Protein AF-A0A382IF88-F1 (afdb_monomer)

Nearest PDB structures (foldseek):
  8tji-assembly1_B  TM=7.387E-01  e=3.722E-14  uncultured bacterium
  4iv8-assembly1_B  TM=7.985E-01  e=1.221E-04  Plasmodium knowlesi strain H
  8dur-assembly2_B  TM=6.481E-01  e=4.908E-04  Naegleria fowleri
  6cu3-assembly3_C  TM=6.583E-01  e=7.364E-04  Naegleria fowleri
  8hd2-assembly1_A  TM=4.349E-01  e=6.838E-05  Candidatus Brocadia fulgida

InterPro domains:
  IPR001077 O-methyltransferase, C-terminal domain [PF00891] (117-208)
  IPR012967 Caffeic acid 3-O-methyltransferase-like, dimerisation domain [PF08100] (4-50)
  IPR029063 S-adenosyl-L-methionine-dependent methyltransferase superfamily [G3DSA:3.40.50.150] (80-282)
  IPR029063 S-adenosyl-L-methionine-dependent methyltransferase superfamily [SSF53335] (124-274)
  IPR036388 Winged helix-like DNA-binding domain superfamily [G3DSA:1.10.10.10] (1-54)
  IPR036390 Winged helix DNA-binding domain superfamily [SSF46785] (2-49)

Structure (mmCIF, N/CA/C/O backbone):
data_AF-A0A382IF88-F1
#
_entry.id   AF-A0A382IF88-F1
#
loop_
_atom_site.group_PDB
_atom_site.id
_atom_site.type_symbol
_atom_site.label_atom_id
_atom_site.label_alt_id
_atom_site.label_comp_id
_atom_site.label_asym_id
_atom_site.label_entity_id
_atom_site.label_seq_id
_atom_site.pdbx_PDB_ins_code
_atom_site.Cartn_x
_atom_site.Cartn_y
_atom_site.Cartn_z
_atom_site.occupancy
_atom_site.B_iso_or_equiv
_atom_site.auth_seq_id
_atom_site.auth_comp_id
_atom_site.auth_asym_id
_atom_site.auth_atom_id
_atom_site.pdbx_PDB_model_num
ATOM 1 N N . MET A 1 1 ? 14.123 -3.470 -14.111 1.00 77.38 1 MET A N 1
ATOM 2 C CA . MET A 1 1 ? 14.360 -2.168 -13.450 1.00 77.38 1 MET A CA 1
ATOM 3 C C . MET A 1 1 ? 14.867 -1.122 -14.430 1.00 77.38 1 MET A C 1
ATOM 5 O O . MET A 1 1 ? 14.083 -0.266 -14.797 1.00 77.38 1 MET A O 1
ATOM 9 N N . ALA A 1 2 ? 16.098 -1.237 -14.943 1.00 86.38 2 ALA A N 1
ATOM 10 C CA . ALA A 1 2 ? 16.639 -0.264 -15.901 1.00 86.38 2 ALA A CA 1
ATOM 11 C C . ALA A 1 2 ? 15.733 -0.035 -17.130 1.00 86.38 2 ALA A C 1
ATOM 13 O O . ALA A 1 2 ? 15.533 1.100 -17.528 1.00 86.38 2 ALA A O 1
ATOM 14 N N . GLY A 1 3 ? 15.112 -1.089 -17.679 1.00 88.00 3 GLY A N 1
ATOM 15 C CA . GLY A 1 3 ? 14.150 -0.941 -18.783 1.00 88.00 3 GLY A CA 1
ATOM 16 C C . GLY A 1 3 ? 12.875 -0.155 -18.433 1.00 88.00 3 GLY A C 1
ATOM 17 O O . GLY A 1 3 ? 12.323 0.491 -19.309 1.00 88.00 3 GLY A O 1
ATOM 18 N N . LEU A 1 4 ? 12.432 -0.171 -17.168 1.00 84.00 4 LEU A N 1
ATOM 19 C CA . LEU A 1 4 ? 11.307 0.651 -16.697 1.00 84.00 4 LEU A CA 1
ATOM 20 C C . LEU A 1 4 ? 11.744 2.109 -16.517 1.00 84.00 4 LEU A C 1
ATOM 22 O O . LEU A 1 4 ? 11.081 3.005 -17.004 1.00 84.00 4 LEU A O 1
ATOM 26 N N . GLN A 1 5 ? 12.888 2.338 -15.866 1.00 82.19 5 GLN A N 1
ATOM 27 C CA . GLN A 1 5 ? 13.408 3.686 -15.582 1.00 82.19 5 GLN A CA 1
ATOM 28 C C . GLN A 1 5 ? 13.799 4.471 -16.838 1.00 82.19 5 GLN A C 1
ATOM 30 O O . GLN A 1 5 ? 13.840 5.694 -16.813 1.00 82.19 5 GLN A O 1
ATOM 35 N N . LEU A 1 6 ? 14.147 3.758 -17.909 1.00 89.31 6 LEU A N 1
ATOM 36 C CA . LEU A 1 6 ? 14.471 4.331 -19.211 1.00 89.31 6 LEU A CA 1
ATOM 37 C C . LEU A 1 6 ? 13.266 4.325 -20.165 1.00 89.31 6 LEU A C 1
ATOM 39 O O . LEU A 1 6 ? 13.459 4.563 -21.349 1.00 89.31 6 LEU A O 1
ATOM 43 N N . ASP A 1 7 ? 12.063 3.974 -19.696 1.00 88.62 7 ASP A N 1
ATOM 44 C CA . ASP A 1 7 ? 10.838 3.899 -20.508 1.00 88.62 7 ASP A CA 1
ATOM 45 C C . ASP A 1 7 ? 10.954 3.026 -21.777 1.00 88.62 7 ASP A C 1
ATOM 47 O O . ASP A 1 7 ? 10.247 3.218 -22.769 1.00 88.62 7 ASP A O 1
ATOM 51 N N . VAL A 1 8 ? 11.813 1.998 -21.744 1.00 92.62 8 VAL A N 1
ATOM 52 C CA . VAL A 1 8 ? 12.058 1.095 -22.884 1.00 92.62 8 VAL A CA 1
ATOM 53 C C . VAL A 1 8 ? 10.770 0.384 -23.298 1.00 92.62 8 VAL A C 1
ATOM 55 O O . VAL A 1 8 ? 10.437 0.342 -24.479 1.00 92.62 8 VAL A O 1
ATOM 58 N N . PHE A 1 9 ? 10.019 -0.152 -22.332 1.00 91.44 9 PHE A N 1
ATOM 59 C CA . PHE A 1 9 ? 8.782 -0.890 -22.606 1.00 91.44 9 PHE A CA 1
ATOM 60 C C . PHE A 1 9 ? 7.650 0.019 -23.095 1.00 91.44 9 PHE A C 1
ATOM 62 O O . PHE A 1 9 ? 6.863 -0.401 -23.938 1.00 91.44 9 PHE A O 1
ATOM 69 N N . ALA A 1 10 ? 7.589 1.259 -22.601 1.00 87.31 10 ALA A N 1
ATOM 70 C CA . ALA A 1 10 ? 6.605 2.248 -23.035 1.00 87.31 10 ALA A CA 1
ATOM 71 C C . ALA A 1 10 ? 6.874 2.743 -24.461 1.00 87.31 10 ALA A C 1
ATOM 73 O O . ALA A 1 10 ? 5.954 3.019 -25.221 1.00 87.31 10 ALA A O 1
ATOM 74 N N . HIS A 1 11 ? 8.140 2.834 -24.868 1.00 92.69 11 HIS A N 1
ATOM 75 C CA . HIS A 1 11 ? 8.456 3.120 -26.263 1.00 92.69 11 HIS A CA 1
ATOM 76 C C . HIS A 1 11 ? 8.123 1.935 -27.175 1.00 92.69 11 HIS A C 1
ATOM 78 O O . HIS A 1 11 ? 7.452 2.113 -28.193 1.00 92.69 11 HIS A O 1
ATOM 84 N N . LEU A 1 12 ? 8.553 0.729 -26.793 1.00 92.50 12 LEU A N 1
ATOM 85 C CA . LEU A 1 12 ? 8.374 -0.479 -27.604 1.00 92.50 12 LEU A CA 1
ATOM 86 C C . LEU A 1 12 ? 6.919 -0.967 -27.682 1.00 92.50 12 LEU A C 1
ATOM 88 O O . LEU A 1 12 ? 6.580 -1.680 -28.621 1.00 92.50 12 LEU A O 1
ATOM 92 N N . SER A 1 13 ? 6.051 -0.565 -26.748 1.00 87.56 13 SER A N 1
ATOM 93 C CA . SER A 1 13 ? 4.605 -0.816 -26.829 1.00 87.56 13 SER A CA 1
ATOM 94 C C . SER A 1 13 ? 3.925 -0.034 -27.951 1.00 87.56 13 SER A C 1
ATOM 96 O O . SER A 1 13 ? 2.921 -0.488 -28.495 1.00 87.56 13 SER A O 1
ATOM 98 N N . ARG A 1 14 ? 4.465 1.137 -28.303 1.00 88.69 14 ARG A N 1
ATOM 99 C CA . ARG A 1 14 ? 3.926 1.998 -29.362 1.00 88.69 14 ARG A CA 1
ATOM 100 C C . ARG A 1 14 ? 4.466 1.615 -30.729 1.00 88.69 14 ARG A C 1
ATOM 102 O O . ARG A 1 14 ? 3.730 1.665 -31.712 1.00 88.69 14 ARG A O 1
ATOM 109 N N . ARG A 1 15 ? 5.755 1.273 -30.803 1.00 90.12 15 ARG A N 1
ATOM 110 C CA . ARG A 1 15 ? 6.392 0.832 -32.044 1.00 90.12 15 ARG A CA 1
ATOM 111 C C . ARG A 1 15 ? 7.597 -0.073 -31.779 1.00 90.12 15 ARG A C 1
ATOM 113 O O . ARG A 1 15 ? 8.407 0.255 -30.911 1.00 90.12 15 ARG A O 1
ATOM 120 N N . PRO A 1 16 ? 7.802 -1.125 -32.586 1.00 92.00 16 PRO A N 1
ATOM 121 C CA . PRO A 1 16 ? 9.092 -1.797 -32.662 1.00 92.00 16 PRO A CA 1
ATOM 122 C C . PRO A 1 16 ? 10.200 -0.806 -33.033 1.00 92.00 16 PRO A C 1
ATOM 124 O O . PRO A 1 16 ? 9.948 0.216 -33.682 1.00 92.00 16 PRO A O 1
ATOM 127 N N . SER A 1 17 ? 11.426 -1.045 -32.578 1.00 93.25 17 SER A N 1
ATOM 128 C CA . SER A 1 17 ? 12.553 -0.143 -32.856 1.00 93.25 17 SER A CA 1
ATOM 129 C C . SER A 1 17 ? 13.873 -0.894 -32.888 1.00 93.25 17 SER A C 1
ATOM 131 O O . SER A 1 17 ? 14.068 -1.866 -32.151 1.00 93.25 17 SER A O 1
ATOM 133 N N . THR A 1 18 ? 14.806 -0.411 -33.704 1.00 93.94 18 THR A N 1
ATOM 134 C CA . THR A 1 18 ? 16.209 -0.831 -33.606 1.00 93.94 18 THR A CA 1
ATOM 135 C C . THR A 1 18 ? 16.854 -0.207 -32.368 1.00 93.94 18 THR A C 1
ATOM 137 O O . THR A 1 18 ? 16.332 0.743 -31.771 1.00 93.94 18 THR A O 1
ATOM 140 N N . ALA A 1 19 ? 18.010 -0.730 -31.952 1.00 92.12 19 ALA A N 1
ATOM 141 C CA . ALA A 1 19 ? 18.720 -0.180 -30.799 1.00 92.12 19 ALA A CA 1
ATOM 142 C C . ALA A 1 19 ? 19.130 1.289 -31.007 1.00 92.12 19 ALA A C 1
ATOM 144 O O . ALA A 1 19 ? 19.071 2.066 -30.056 1.00 92.12 19 ALA A O 1
ATOM 145 N N . SER A 1 20 ? 19.495 1.669 -32.236 1.00 93.12 20 SER A N 1
ATOM 146 C CA . SER A 1 2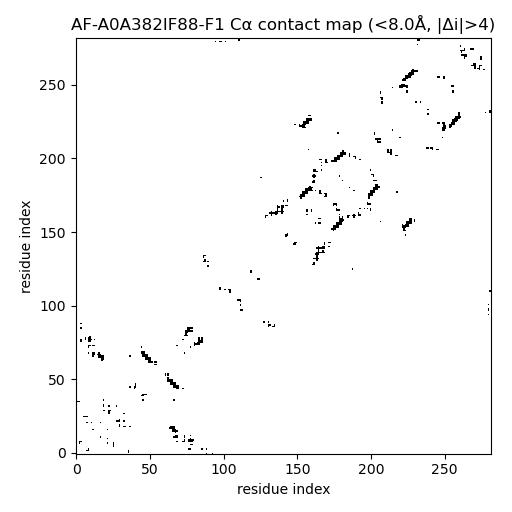0 ? 19.888 3.041 -32.571 1.00 93.12 20 SER A CA 1
ATOM 147 C C . SER A 1 20 ? 18.696 3.998 -32.514 1.00 93.12 20 SER A C 1
ATOM 149 O O . SER A 1 20 ? 18.756 5.034 -31.850 1.00 93.12 20 SER A O 1
ATOM 151 N N . GLU A 1 21 ? 17.560 3.611 -33.104 1.00 94.19 21 GLU A N 1
ATOM 152 C CA . GLU A 1 21 ? 16.328 4.403 -33.045 1.00 94.19 21 GLU A CA 1
ATOM 153 C C . GLU A 1 21 ? 15.833 4.611 -31.613 1.00 94.19 21 GLU A C 1
ATOM 155 O O . GLU A 1 21 ? 15.405 5.709 -31.249 1.00 94.19 21 GLU A O 1
ATOM 160 N N . LEU A 1 22 ? 15.879 3.553 -30.801 1.00 94.69 22 LEU A N 1
ATOM 161 C CA . LEU A 1 22 ? 15.457 3.614 -29.410 1.00 94.69 22 LEU A CA 1
ATOM 162 C C . LEU A 1 22 ? 16.430 4.460 -28.576 1.00 94.69 22 LEU A C 1
ATOM 164 O O . LEU A 1 22 ? 15.992 5.271 -27.766 1.00 94.69 22 LEU A O 1
ATOM 168 N N . ALA A 1 23 ? 17.741 4.330 -28.795 1.00 95.25 23 ALA A N 1
ATOM 169 C CA . ALA A 1 23 ? 18.744 5.141 -28.107 1.00 95.25 23 ALA A CA 1
ATOM 170 C C . ALA A 1 23 ? 18.572 6.635 -28.399 1.00 95.25 23 ALA A C 1
ATOM 172 O O . ALA A 1 23 ? 18.608 7.449 -27.476 1.00 95.25 23 ALA A O 1
ATOM 173 N N . ALA A 1 24 ? 18.325 6.978 -29.666 1.00 94.81 24 ALA A N 1
ATOM 174 C CA . ALA A 1 24 ? 18.051 8.344 -30.089 1.00 94.81 24 ALA A CA 1
ATOM 175 C C . ALA A 1 24 ? 16.760 8.889 -29.460 1.00 94.81 24 ALA A C 1
ATOM 177 O O . ALA A 1 24 ? 16.754 10.014 -28.964 1.00 94.81 24 ALA A O 1
ATOM 178 N N . ALA A 1 25 ? 15.688 8.091 -29.432 1.00 93.50 25 ALA A N 1
ATOM 179 C CA . ALA A 1 25 ? 14.411 8.495 -28.843 1.00 93.50 25 ALA A CA 1
ATOM 180 C C . ALA A 1 25 ? 14.496 8.720 -27.324 1.00 93.50 25 ALA A C 1
ATOM 182 O O . ALA A 1 25 ? 13.880 9.648 -26.808 1.00 93.50 25 ALA A O 1
ATOM 183 N N . LEU A 1 26 ? 15.268 7.889 -26.619 1.00 93.12 26 LEU A N 1
ATOM 184 C CA . LEU A 1 26 ? 15.428 7.958 -25.164 1.00 93.12 26 LEU A CA 1
ATOM 185 C C . LEU A 1 26 ? 16.563 8.897 -24.717 1.00 93.12 26 LEU A C 1
ATOM 187 O O . LEU A 1 26 ? 16.710 9.152 -23.524 1.00 93.12 26 LEU A O 1
ATOM 191 N N . GLY A 1 27 ? 17.389 9.397 -25.643 1.00 94.44 27 GLY A N 1
ATOM 192 C CA . GLY A 1 27 ? 18.534 10.256 -25.326 1.00 94.44 27 GLY A CA 1
ATOM 193 C C . GLY A 1 27 ? 19.644 9.543 -24.542 1.00 94.44 27 GLY A C 1
ATOM 194 O O . GLY A 1 27 ? 20.267 10.146 -23.668 1.00 94.44 27 GLY A O 1
ATOM 195 N N . VAL A 1 28 ? 19.889 8.258 -24.824 1.00 95.19 28 VAL A N 1
ATOM 196 C CA . VAL A 1 28 ? 20.853 7.411 -24.093 1.00 95.19 28 VAL A CA 1
ATOM 197 C C . VAL A 1 28 ? 21.976 6.878 -24.988 1.00 95.19 28 VAL A C 1
ATOM 199 O O . VAL A 1 28 ? 21.895 6.902 -26.211 1.00 95.19 28 VAL A O 1
ATOM 202 N N . ASP A 1 29 ? 23.040 6.355 -24.372 1.00 96.44 29 ASP A N 1
ATOM 203 C CA . ASP A 1 29 ? 24.145 5.706 -25.090 1.00 96.44 29 ASP A CA 1
ATOM 204 C C . ASP A 1 29 ? 23.686 4.402 -25.768 1.00 96.44 29 ASP A C 1
ATOM 206 O O . ASP A 1 29 ? 23.305 3.438 -25.095 1.00 96.44 29 ASP A O 1
ATOM 210 N N . GLU A 1 30 ? 23.776 4.353 -27.100 1.00 93.50 30 GLU A N 1
ATOM 211 C CA . GLU A 1 30 ? 23.327 3.219 -27.920 1.00 93.50 30 GLU A CA 1
ATOM 212 C C . GLU A 1 30 ? 24.003 1.905 -27.529 1.00 93.50 30 GLU A C 1
ATOM 214 O O . GLU A 1 30 ? 23.352 0.863 -27.416 1.00 93.50 30 GLU A O 1
ATOM 219 N N . ARG A 1 31 ? 25.314 1.930 -27.271 1.00 93.00 31 ARG A N 1
ATOM 220 C CA . ARG A 1 31 ? 26.077 0.719 -26.953 1.00 93.00 31 ARG A CA 1
ATOM 221 C C . ARG A 1 31 ? 25.618 0.110 -25.629 1.00 93.00 31 ARG A C 1
ATOM 223 O O . ARG A 1 31 ? 25.467 -1.110 -25.532 1.00 93.00 31 ARG A O 1
ATOM 230 N N . ARG A 1 32 ? 25.413 0.934 -24.598 1.00 93.50 32 ARG A N 1
ATOM 231 C CA . ARG A 1 32 ? 24.898 0.501 -23.291 1.00 93.50 32 ARG A CA 1
ATOM 232 C C . ARG A 1 32 ? 23.445 0.058 -23.385 1.00 93.50 32 ARG A C 1
ATOM 234 O O . ARG A 1 32 ? 23.113 -0.987 -22.826 1.00 93.50 32 ARG A O 1
ATOM 241 N N . LEU A 1 33 ? 22.610 0.782 -24.129 1.00 94.44 33 LEU A N 1
ATOM 242 C CA . LEU A 1 33 ? 21.231 0.366 -24.363 1.00 94.44 33 LEU A CA 1
ATOM 243 C C . LEU A 1 33 ? 21.182 -0.995 -25.071 1.00 94.44 33 LEU A C 1
ATOM 245 O O . LEU A 1 33 ? 20.476 -1.890 -24.626 1.00 94.44 33 LEU A O 1
ATOM 249 N N . SER A 1 34 ? 22.020 -1.214 -26.082 1.00 92.56 34 SER A N 1
ATOM 250 C CA . SER A 1 34 ? 22.127 -2.495 -26.794 1.00 92.56 34 SER A CA 1
ATOM 251 C C . SER A 1 34 ? 22.529 -3.665 -25.887 1.00 92.56 34 SER A C 1
ATOM 253 O O . SER A 1 34 ? 22.154 -4.812 -26.129 1.00 92.56 34 SER A O 1
ATOM 255 N N . GLN A 1 35 ? 23.316 -3.423 -24.833 1.00 92.88 35 GLN A N 1
ATOM 256 C CA . GLN A 1 35 ? 23.616 -4.448 -23.823 1.00 92.88 35 GLN A CA 1
ATOM 257 C C . GLN A 1 35 ? 22.379 -4.783 -22.986 1.00 92.88 35 GLN A C 1
ATOM 259 O O . GLN A 1 35 ? 22.102 -5.960 -22.758 1.00 92.88 35 GLN A O 1
ATOM 264 N N . LEU A 1 36 ? 21.625 -3.761 -22.574 1.00 93.00 36 LEU A N 1
ATOM 265 C CA . LEU A 1 36 ? 20.379 -3.934 -21.836 1.00 93.00 36 LEU A CA 1
ATOM 266 C C . LEU A 1 36 ? 19.324 -4.667 -22.675 1.00 93.00 36 LEU A C 1
ATOM 268 O O . LEU A 1 36 ? 18.747 -5.631 -22.188 1.00 93.00 36 LEU A O 1
ATOM 272 N N . LEU A 1 37 ? 19.110 -4.270 -23.932 1.00 93.44 37 LEU A N 1
ATOM 273 C CA . LEU A 1 37 ? 18.125 -4.890 -24.826 1.00 93.44 37 LEU A CA 1
ATOM 274 C C . LEU A 1 37 ? 18.416 -6.375 -25.063 1.00 93.44 37 LEU A C 1
ATOM 276 O O . LEU A 1 37 ? 17.506 -7.199 -24.990 1.00 93.44 37 LEU A O 1
ATOM 280 N N . ARG A 1 38 ? 19.691 -6.745 -25.249 1.00 91.06 38 ARG A N 1
ATOM 281 C CA . ARG A 1 38 ? 20.098 -8.156 -25.337 1.00 91.06 38 ARG A CA 1
ATOM 282 C C . ARG A 1 38 ? 19.828 -8.922 -24.046 1.00 91.06 38 ARG A C 1
ATOM 284 O O . ARG A 1 38 ? 19.337 -10.042 -24.107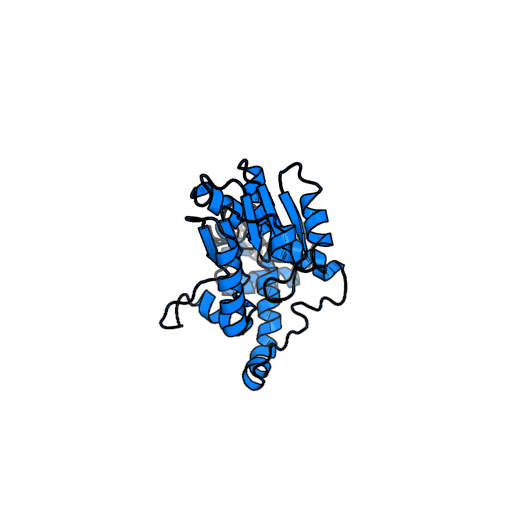 1.00 91.06 38 ARG A O 1
ATOM 291 N N . ALA A 1 39 ? 20.123 -8.328 -22.890 1.00 91.69 39 ALA A N 1
ATOM 292 C CA . ALA A 1 39 ? 19.845 -8.958 -21.602 1.00 91.69 39 ALA A CA 1
ATOM 293 C C . ALA A 1 39 ? 18.338 -9.148 -21.370 1.00 91.69 39 ALA A C 1
ATOM 295 O O . ALA A 1 39 ? 17.932 -10.215 -20.930 1.00 91.69 39 ALA A O 1
ATOM 296 N N . LEU A 1 40 ? 17.516 -8.145 -21.705 1.00 91.81 40 LEU A N 1
ATOM 297 C CA . LEU A 1 40 ? 16.054 -8.218 -21.624 1.00 91.81 40 LEU A CA 1
ATOM 298 C C . LEU A 1 40 ? 15.479 -9.271 -22.580 1.00 91.81 40 LEU A C 1
ATOM 300 O O . LEU A 1 40 ? 14.567 -9.998 -22.203 1.00 91.81 40 LEU A O 1
ATOM 304 N N . SER A 1 41 ? 16.046 -9.391 -23.781 1.00 91.12 41 SER A N 1
ATOM 305 C CA . SER A 1 41 ? 15.642 -10.424 -24.742 1.00 91.12 41 SER A CA 1
ATOM 306 C C . SER A 1 41 ? 16.011 -11.829 -24.259 1.00 91.12 41 SER A C 1
ATOM 308 O O . SER A 1 41 ? 15.245 -12.763 -24.436 1.00 91.12 41 SER A O 1
ATOM 310 N N . ALA A 1 42 ? 17.161 -11.986 -23.595 1.00 88.88 42 ALA A N 1
ATOM 311 C CA . ALA A 1 42 ? 17.608 -13.273 -23.058 1.00 88.88 42 ALA A CA 1
ATOM 312 C C . ALA A 1 42 ? 16.771 -13.788 -21.870 1.00 88.88 42 ALA A C 1
ATOM 314 O O . ALA A 1 42 ? 16.896 -14.956 -21.512 1.00 88.88 42 ALA A O 1
ATOM 315 N N . VAL A 1 43 ? 15.963 -12.927 -21.243 1.00 89.88 43 VAL A N 1
ATOM 316 C CA . VAL A 1 43 ? 15.008 -13.292 -20.179 1.00 89.88 43 VAL A CA 1
ATOM 317 C C . VAL A 1 43 ? 13.556 -13.221 -20.662 1.00 89.88 43 VAL A C 1
ATOM 319 O O . VAL A 1 43 ? 12.650 -13.057 -19.849 1.00 89.88 43 VAL A O 1
ATOM 322 N N . ASP A 1 44 ? 13.351 -13.290 -21.980 1.00 87.94 44 ASP A N 1
ATOM 323 C CA . ASP A 1 44 ? 12.046 -13.317 -22.651 1.00 87.94 44 ASP A CA 1
ATOM 324 C C . ASP A 1 44 ? 11.143 -12.102 -22.364 1.00 87.94 44 ASP A C 1
ATOM 326 O O . ASP A 1 44 ? 9.925 -12.162 -22.519 1.00 87.94 44 ASP A O 1
ATOM 330 N N . LEU A 1 45 ? 11.729 -10.961 -21.978 1.00 89.50 45 LEU A N 1
ATOM 331 C CA . LEU A 1 45 ? 10.990 -9.702 -21.830 1.00 89.50 45 LEU A CA 1
ATOM 332 C C . LEU A 1 45 ? 10.883 -8.922 -23.143 1.00 89.50 45 LEU A C 1
ATOM 334 O O . LEU A 1 45 ? 10.021 -8.057 -23.263 1.00 89.50 45 LEU A O 1
ATOM 338 N N . LEU A 1 46 ? 11.762 -9.191 -24.109 1.00 92.31 46 LEU A N 1
ATOM 339 C CA . LEU A 1 46 ? 11.730 -8.603 -25.447 1.00 92.31 46 LEU A CA 1
ATOM 340 C C . LEU A 1 46 ? 11.937 -9.695 -26.496 1.00 92.31 46 LEU A C 1
ATOM 342 O O . LEU A 1 46 ? 12.678 -10.650 -26.272 1.00 92.31 46 LEU A O 1
ATOM 346 N N . HIS A 1 47 ? 11.334 -9.517 -27.664 1.00 91.88 47 HIS A N 1
ATOM 347 C CA . HIS A 1 47 ? 11.554 -10.370 -28.827 1.00 91.88 47 HIS A CA 1
ATOM 348 C C . HIS A 1 47 ? 12.406 -9.641 -29.860 1.00 91.88 47 HIS A C 1
ATOM 350 O O . HIS A 1 47 ? 12.312 -8.422 -30.00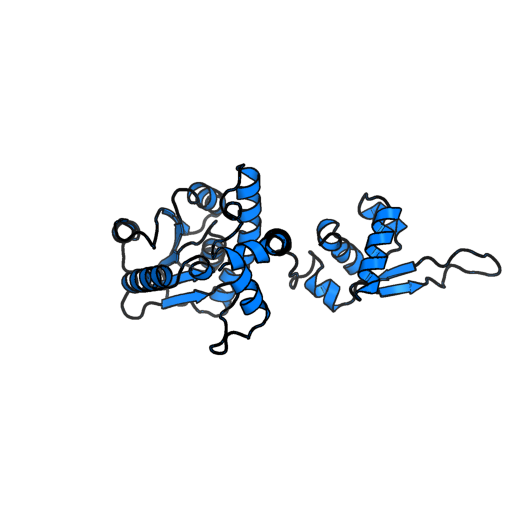5 1.00 91.88 47 HIS A O 1
ATOM 356 N N . ILE A 1 48 ? 13.228 -10.397 -30.586 1.00 90.19 48 ILE A N 1
ATOM 357 C CA . ILE A 1 48 ? 14.090 -9.876 -31.646 1.00 90.19 48 ILE A CA 1
ATOM 358 C C . ILE A 1 48 ? 13.592 -10.425 -32.978 1.00 90.19 48 ILE A C 1
ATOM 360 O O . ILE A 1 48 ? 13.512 -11.642 -33.144 1.00 90.19 48 ILE A O 1
ATOM 364 N N . SER A 1 49 ? 13.306 -9.543 -33.932 1.00 86.75 49 SER A N 1
ATOM 365 C CA . SER A 1 49 ? 13.194 -9.905 -35.345 1.00 86.75 49 SER A CA 1
ATOM 366 C C . SER A 1 49 ? 14.365 -9.311 -36.115 1.00 86.75 49 SER A C 1
ATOM 368 O O . SER A 1 49 ? 14.902 -8.266 -35.748 1.00 86.75 49 SER A O 1
ATOM 370 N N . LEU A 1 50 ? 14.769 -9.977 -37.188 1.00 79.88 50 LEU A N 1
ATOM 371 C CA . LEU A 1 50 ? 15.683 -9.390 -38.158 1.00 79.88 50 LEU A CA 1
ATOM 372 C C . LEU A 1 50 ? 14.833 -8.667 -39.196 1.00 79.88 50 LEU A C 1
ATOM 374 O O . LEU A 1 50 ? 13.867 -9.242 -39.693 1.00 79.88 50 LEU A O 1
ATOM 378 N N . ASP A 1 51 ? 15.156 -7.410 -39.479 1.00 65.25 51 ASP A N 1
ATOM 379 C CA . ASP A 1 51 ? 14.558 -6.729 -40.621 1.00 65.25 51 ASP A CA 1
ATOM 380 C C . ASP A 1 51 ? 15.175 -7.295 -41.911 1.00 65.25 51 ASP A C 1
ATOM 382 O O . ASP A 1 51 ? 16.364 -7.108 -42.186 1.00 65.25 51 ASP A O 1
ATOM 386 N N . GLU A 1 52 ? 14.382 -8.064 -42.660 1.00 55.81 52 GLU A N 1
ATOM 387 C CA . GLU A 1 52 ? 14.772 -8.624 -43.958 1.00 55.81 52 GLU A CA 1
ATOM 388 C C . GLU A 1 52 ? 14.502 -7.642 -45.118 1.00 55.81 52 GLU A C 1
ATOM 390 O O . GLU A 1 52 ? 15.058 -7.819 -46.204 1.00 55.81 52 GLU A O 1
ATOM 395 N N . GLU A 1 53 ? 13.701 -6.581 -44.920 1.00 52.66 53 GLU A N 1
ATOM 396 C CA . GLU A 1 53 ? 13.232 -5.710 -46.013 1.00 52.66 53 GLU A CA 1
ATOM 397 C C . GLU A 1 53 ? 14.304 -4.752 -46.560 1.00 52.66 53 GLU A C 1
ATOM 399 O O . GLU A 1 53 ? 14.134 -4.170 -47.634 1.00 52.66 53 GLU A O 1
ATOM 404 N N . THR A 1 54 ? 15.451 -4.609 -45.891 1.00 47.47 54 THR A N 1
ATOM 405 C CA . THR A 1 54 ? 16.528 -3.695 -46.314 1.00 47.47 54 THR A CA 1
ATOM 406 C C . THR A 1 54 ? 17.646 -4.332 -47.145 1.00 47.47 54 THR A C 1
ATOM 408 O O . THR A 1 54 ? 18.641 -3.658 -47.432 1.00 47.47 54 THR A O 1
ATOM 411 N N . ALA A 1 55 ? 17.492 -5.576 -47.612 1.00 47.53 55 ALA A N 1
ATOM 412 C CA . ALA A 1 55 ? 18.481 -6.232 -48.472 1.00 47.53 55 ALA A CA 1
ATOM 413 C C . ALA A 1 55 ? 17.997 -6.438 -49.927 1.00 47.53 55 ALA A C 1
ATOM 415 O O . ALA A 1 55 ? 17.723 -7.570 -50.334 1.00 47.53 55 ALA A O 1
ATOM 416 N N . PRO A 1 56 ? 17.952 -5.397 -50.784 1.00 40.84 56 PRO A N 1
ATOM 417 C CA . PRO A 1 56 ? 18.011 -5.628 -52.217 1.00 40.84 56 PRO A CA 1
ATOM 418 C C . PRO A 1 56 ? 19.446 -6.039 -52.570 1.00 40.84 56 PRO A C 1
ATOM 420 O O . PRO A 1 56 ? 20.383 -5.291 -52.306 1.00 40.84 56 PRO A O 1
ATOM 423 N N . GLY A 1 57 ? 19.590 -7.236 -53.142 1.00 51.22 57 GLY A N 1
ATOM 424 C CA . GLY A 1 57 ? 20.734 -7.707 -53.934 1.00 51.22 57 GLY A CA 1
ATOM 425 C C . GLY A 1 57 ? 22.141 -7.252 -53.512 1.00 51.22 57 GLY A C 1
ATOM 426 O O . GLY A 1 57 ? 22.555 -6.127 -53.771 1.00 51.22 57 GLY A O 1
ATOM 427 N N . ASP A 1 58 ? 22.934 -8.197 -53.005 1.00 47.31 58 ASP A N 1
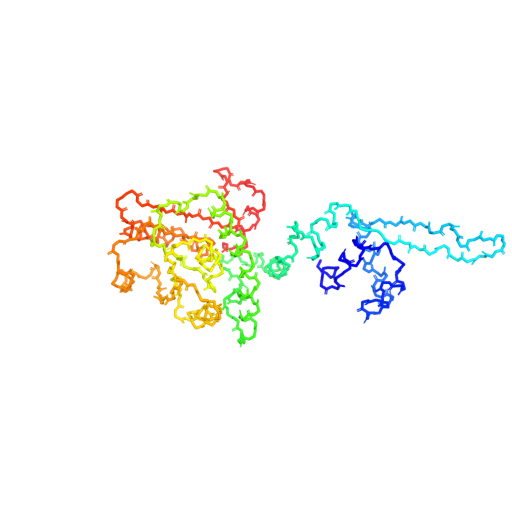ATOM 428 C CA . ASP A 1 58 ? 24.408 -8.155 -53.022 1.00 47.31 58 ASP A CA 1
ATOM 429 C C . ASP A 1 58 ? 25.134 -7.113 -52.150 1.00 47.31 58 ASP A C 1
ATOM 431 O O . ASP A 1 58 ? 26.344 -6.919 -52.284 1.00 47.31 58 ASP A O 1
ATOM 435 N N . SER A 1 59 ? 24.469 -6.511 -51.161 1.00 48.47 59 SER A N 1
ATOM 436 C CA . SER A 1 59 ? 25.166 -5.746 -50.120 1.00 48.47 59 SER A CA 1
ATOM 437 C C . SER A 1 59 ? 25.025 -6.404 -48.748 1.00 48.47 59 SER A C 1
ATOM 439 O O . SER A 1 59 ? 23.928 -6.621 -48.248 1.00 48.47 59 SER A O 1
ATOM 441 N N . HIS A 1 60 ? 26.168 -6.713 -48.125 1.00 45.38 60 HIS A N 1
ATOM 442 C CA . HIS A 1 60 ? 26.298 -7.150 -46.732 1.00 45.38 60 HIS A CA 1
ATOM 443 C C . HIS A 1 60 ? 25.930 -5.999 -45.770 1.00 45.38 60 HIS A C 1
ATOM 445 O O . HIS A 1 60 ? 26.750 -5.575 -44.953 1.00 45.38 60 HIS A O 1
ATOM 451 N N . ARG A 1 61 ? 24.728 -5.423 -45.880 1.00 48.88 61 ARG A N 1
ATOM 452 C CA . ARG A 1 61 ? 24.174 -4.621 -44.789 1.00 48.88 61 ARG A CA 1
ATOM 453 C C . ARG A 1 61 ? 23.756 -5.605 -43.708 1.00 48.88 61 ARG A C 1
ATOM 455 O O . ARG A 1 61 ? 22.995 -6.529 -43.970 1.00 48.88 61 ARG A O 1
ATOM 462 N N . ALA A 1 62 ? 24.333 -5.453 -42.521 1.00 54.12 62 ALA A N 1
ATOM 463 C CA . ALA A 1 62 ? 23.929 -6.228 -41.363 1.00 54.12 62 ALA A CA 1
ATOM 464 C C . ALA A 1 62 ? 22.424 -6.016 -41.157 1.00 54.12 62 ALA A C 1
ATOM 466 O O . ALA A 1 62 ? 22.008 -4.874 -40.976 1.00 54.12 62 ALA A O 1
ATOM 467 N N . CYS A 1 63 ? 21.624 -7.085 -41.226 1.00 59.38 63 CYS A N 1
ATOM 468 C CA . CYS A 1 63 ? 20.225 -7.028 -40.816 1.00 59.38 63 CYS A CA 1
ATOM 469 C C . CYS A 1 63 ? 20.186 -6.456 -39.399 1.00 59.38 63 CYS A C 1
ATOM 471 O O . CYS A 1 63 ? 20.808 -7.016 -38.486 1.00 59.38 63 CYS A O 1
ATOM 473 N N . GLU A 1 64 ? 19.523 -5.318 -39.220 1.00 73.25 64 GLU A N 1
ATOM 474 C CA . GLU A 1 64 ? 19.420 -4.724 -37.897 1.00 73.25 64 GLU A CA 1
ATOM 475 C C . GLU A 1 64 ? 18.387 -5.497 -37.079 1.00 73.25 64 GLU A C 1
ATOM 477 O O . GLU A 1 64 ? 17.303 -5.852 -37.546 1.00 73.25 64 GLU A O 1
ATOM 482 N N . ALA A 1 65 ? 18.760 -5.795 -35.836 1.00 85.06 65 ALA A N 1
ATOM 483 C CA . ALA A 1 65 ? 17.858 -6.393 -34.872 1.00 85.06 65 ALA A CA 1
ATOM 484 C C . ALA A 1 65 ? 16.788 -5.366 -34.479 1.00 85.06 65 ALA A C 1
ATOM 486 O O . ALA A 1 65 ? 17.102 -4.324 -33.893 1.00 85.06 65 ALA A O 1
ATOM 487 N N . VAL A 1 66 ? 15.532 -5.689 -34.769 1.00 91.25 66 VAL A N 1
ATOM 488 C CA . VAL A 1 66 ? 14.358 -4.931 -34.342 1.00 91.25 66 VAL A CA 1
ATOM 489 C C . VAL A 1 66 ? 13.810 -5.577 -33.077 1.00 91.25 66 VAL A C 1
ATOM 491 O O . VAL A 1 66 ? 13.548 -6.781 -33.041 1.00 91.25 66 VAL A O 1
ATOM 494 N N . TYR A 1 67 ? 13.654 -4.776 -32.027 1.00 92.75 67 TYR A N 1
ATOM 495 C CA . TYR A 1 67 ? 13.149 -5.232 -30.737 1.00 92.75 67 TYR A CA 1
ATOM 496 C C . TYR A 1 67 ? 11.651 -4.967 -30.616 1.00 92.75 67 TYR A C 1
ATOM 498 O O . TYR A 1 67 ? 11.162 -3.904 -31.004 1.00 92.75 67 TYR A O 1
ATOM 506 N N . HIS A 1 68 ? 10.946 -5.921 -30.012 1.00 92.88 68 HIS A N 1
ATOM 507 C CA . HIS A 1 68 ? 9.507 -5.884 -29.757 1.00 92.88 68 HIS A CA 1
ATOM 508 C C . HIS A 1 68 ? 9.238 -6.194 -28.287 1.00 92.88 68 HIS A C 1
ATOM 510 O O . HIS A 1 68 ? 9.870 -7.085 -27.719 1.00 92.88 68 HIS A O 1
ATOM 516 N N . ALA A 1 69 ? 8.277 -5.505 -27.678 1.00 89.12 69 ALA A N 1
ATOM 517 C CA . ALA A 1 69 ? 7.695 -5.942 -26.413 1.00 89.12 69 ALA A CA 1
ATOM 518 C C . ALA A 1 69 ? 6.485 -6.842 -26.712 1.00 89.12 69 ALA A C 1
ATOM 520 O O . ALA A 1 69 ? 5.650 -6.496 -27.546 1.00 89.12 69 ALA A O 1
ATOM 521 N N . GLY A 1 70 ? 6.404 -8.008 -26.067 1.00 84.25 70 GLY A N 1
ATOM 522 C CA . GLY A 1 70 ? 5.230 -8.879 -26.177 1.00 84.25 70 GLY A CA 1
ATOM 523 C C . GLY A 1 70 ? 3.995 -8.253 -25.520 1.00 84.25 70 GLY A C 1
ATOM 524 O O . GLY A 1 70 ? 4.125 -7.410 -24.636 1.00 84.25 70 GLY A O 1
ATOM 525 N N . GLU A 1 71 ? 2.795 -8.695 -25.906 1.00 85.12 71 GLU A N 1
ATOM 526 C CA . GLU A 1 71 ? 1.520 -8.120 -25.439 1.00 85.12 71 GLU A CA 1
ATOM 527 C C . GLU A 1 71 ? 1.407 -8.073 -23.906 1.00 85.12 71 GLU A C 1
ATOM 529 O O . GLU A 1 71 ? 1.018 -7.053 -23.339 1.00 85.12 71 GLU A O 1
ATOM 534 N N . GLU A 1 72 ? 1.808 -9.143 -23.215 1.00 84.31 72 GLU A N 1
ATOM 535 C CA . GLU A 1 72 ? 1.771 -9.207 -21.750 1.00 84.31 72 GLU A CA 1
ATOM 536 C C . GLU A 1 72 ? 2.801 -8.270 -21.096 1.00 84.31 72 GLU A C 1
ATOM 538 O O . GLU A 1 72 ? 2.489 -7.582 -20.122 1.00 84.31 72 GLU A O 1
ATOM 543 N N . VAL A 1 73 ? 4.002 -8.164 -21.672 1.00 85.00 73 VAL A N 1
ATOM 544 C CA . VAL A 1 73 ? 5.040 -7.225 -21.218 1.00 85.00 73 VAL A CA 1
ATOM 545 C C . VAL A 1 73 ? 4.576 -5.787 -21.416 1.00 85.00 73 VAL A C 1
ATOM 547 O O . VAL A 1 73 ? 4.719 -4.969 -20.514 1.00 85.00 73 VAL A O 1
ATOM 550 N N . THR A 1 74 ? 3.975 -5.474 -22.560 1.00 84.38 74 THR A N 1
ATOM 551 C CA . THR A 1 74 ? 3.369 -4.171 -22.823 1.00 84.38 74 THR A CA 1
ATOM 552 C C . THR A 1 74 ? 2.244 -3.877 -21.837 1.00 84.38 74 THR A C 1
ATOM 554 O O . THR A 1 74 ? 2.228 -2.805 -21.236 1.00 84.38 74 THR A O 1
ATOM 557 N N . ALA A 1 75 ? 1.338 -4.829 -21.607 1.00 82.88 75 ALA A N 1
ATOM 558 C CA . ALA A 1 75 ? 0.230 -4.648 -20.680 1.00 82.88 75 ALA A CA 1
ATOM 559 C C . ALA A 1 75 ? 0.716 -4.369 -19.248 1.00 82.88 75 ALA A C 1
ATOM 561 O O . ALA A 1 75 ? 0.117 -3.547 -18.560 1.00 82.88 75 ALA A O 1
ATOM 562 N N . LEU A 1 76 ? 1.793 -5.014 -18.798 1.00 80.81 76 LEU A N 1
ATOM 563 C CA . LEU A 1 76 ? 2.250 -4.930 -17.409 1.00 80.81 76 LEU A CA 1
ATOM 564 C C . LEU A 1 76 ? 3.361 -3.894 -17.176 1.00 80.81 76 LEU A C 1
ATOM 566 O O . LEU A 1 76 ? 3.434 -3.317 -16.094 1.00 80.81 76 LEU A O 1
ATOM 570 N N . LEU A 1 77 ? 4.235 -3.635 -18.149 1.00 83.75 77 LEU A N 1
ATOM 571 C CA . LEU A 1 77 ? 5.457 -2.833 -17.970 1.00 83.75 77 LEU A CA 1
ATOM 572 C C . LEU A 1 77 ? 5.486 -1.535 -18.792 1.00 83.75 77 LEU A C 1
ATOM 574 O O . LEU A 1 77 ? 6.432 -0.764 -18.648 1.00 83.75 77 LEU A O 1
ATOM 578 N N . SER A 1 78 ? 4.472 -1.259 -19.619 1.00 80.81 78 SER A N 1
ATOM 579 C CA . SER A 1 78 ? 4.309 0.046 -20.278 1.00 80.81 78 SER A CA 1
ATOM 580 C C . SER A 1 78 ? 3.593 1.022 -19.350 1.00 80.81 78 SER A C 1
ATOM 582 O O . SER A 1 78 ? 2.480 0.735 -18.919 1.00 80.81 78 SER A O 1
ATOM 584 N N . THR A 1 79 ? 4.175 2.196 -19.102 1.00 73.50 79 THR A N 1
ATOM 585 C CA . THR A 1 79 ? 3.547 3.279 -18.320 1.00 73.50 79 THR A CA 1
ATOM 586 C C . THR A 1 79 ? 2.231 3.771 -18.931 1.00 73.50 79 THR A C 1
ATOM 588 O O . THR A 1 79 ? 1.342 4.195 -18.201 1.00 73.50 79 THR A O 1
ATOM 591 N N . ASP A 1 80 ? 2.064 3.626 -20.249 1.00 73.44 80 ASP A N 1
ATOM 592 C CA . ASP A 1 80 ? 0.822 3.951 -20.967 1.00 73.44 80 ASP A CA 1
ATOM 593 C C . ASP A 1 80 ? -0.320 2.936 -20.735 1.00 73.44 80 ASP A C 1
ATOM 595 O O . ASP A 1 80 ? -1.449 3.153 -21.176 1.00 73.44 80 ASP A O 1
ATOM 599 N N . SER A 1 81 ? -0.047 1.794 -20.093 1.00 74.69 81 SER A N 1
ATOM 600 C CA . SER A 1 81 ? -1.040 0.739 -19.879 1.00 74.69 81 SER A CA 1
ATOM 601 C C . SER A 1 81 ? -1.838 0.958 -18.595 1.00 74.69 81 SER A C 1
ATOM 603 O O . SER A 1 81 ? -1.284 1.172 -17.520 1.00 74.69 81 SER A O 1
ATOM 605 N N . SER A 1 82 ? -3.154 0.749 -18.661 1.00 67.31 82 SER A N 1
ATOM 606 C CA . SER A 1 82 ? -4.024 0.694 -17.476 1.00 67.31 82 SER A CA 1
ATOM 607 C C . SER A 1 82 ? -3.754 -0.513 -16.565 1.00 67.31 82 SER A C 1
ATOM 609 O O . SER A 1 82 ? -4.246 -0.554 -15.440 1.00 67.31 82 SER A O 1
ATOM 611 N N . ARG A 1 83 ? -2.974 -1.495 -17.039 1.00 66.62 83 ARG A N 1
ATOM 612 C CA . ARG A 1 83 ? -2.524 -2.678 -16.285 1.00 66.62 83 ARG A CA 1
ATOM 613 C C . ARG A 1 83 ? -1.069 -2.565 -15.813 1.00 66.62 83 ARG A C 1
ATOM 615 O O . ARG A 1 83 ? -0.498 -3.564 -15.382 1.00 66.62 83 ARG A O 1
ATOM 622 N N . PHE A 1 84 ? -0.470 -1.377 -15.907 1.00 71.94 84 PHE A N 1
ATOM 623 C CA . PHE A 1 84 ? 0.916 -1.139 -15.523 1.00 71.94 84 PHE A CA 1
ATOM 624 C C . PHE A 1 84 ? 1.172 -1.479 -14.047 1.00 71.94 84 PHE A C 1
ATOM 626 O O . PHE A 1 84 ? 0.598 -0.867 -13.150 1.00 71.94 84 PHE A O 1
ATOM 633 N N . ILE A 1 85 ? 2.082 -2.422 -13.796 1.00 69.06 85 ILE A N 1
ATOM 634 C CA . ILE A 1 85 ? 2.524 -2.831 -12.451 1.00 69.06 85 ILE A CA 1
ATOM 635 C C . ILE A 1 85 ? 3.883 -2.225 -12.072 1.00 69.06 85 ILE A C 1
ATOM 637 O O . ILE A 1 85 ? 4.395 -2.454 -10.980 1.00 69.06 85 ILE A O 1
ATOM 641 N N . GLY A 1 86 ? 4.503 -1.451 -12.967 1.00 59.22 86 GLY A N 1
ATOM 642 C CA . GLY A 1 86 ? 5.812 -0.845 -12.722 1.00 59.22 86 GLY A CA 1
ATOM 643 C C . GLY A 1 86 ? 5.780 0.380 -11.803 1.00 59.22 86 GLY A C 1
ATOM 644 O O . GLY A 1 86 ? 6.842 0.931 -11.521 1.00 59.22 86 GLY A O 1
ATOM 645 N N . GLN A 1 87 ? 4.613 0.802 -11.299 1.00 59.53 87 GLN A N 1
ATOM 646 C CA . GLN A 1 87 ? 4.535 1.865 -10.286 1.00 59.53 87 GLN A CA 1
ATOM 647 C C . GLN A 1 87 ? 5.270 1.470 -8.990 1.00 59.53 87 GLN A C 1
ATOM 649 O O . GLN A 1 87 ? 5.872 2.322 -8.346 1.00 59.53 87 GLN A O 1
ATOM 654 N N . ASP A 1 88 ? 5.380 0.168 -8.706 1.00 61.53 88 ASP A N 1
ATOM 655 C CA . ASP A 1 88 ? 6.070 -0.377 -7.527 1.00 61.53 88 ASP A CA 1
ATOM 656 C C . ASP A 1 88 ? 7.586 -0.583 -7.722 1.00 61.53 88 ASP A C 1
ATOM 658 O O . ASP A 1 88 ? 8.255 -1.258 -6.931 1.00 61.53 88 ASP A O 1
ATOM 662 N N . HIS A 1 89 ? 8.181 -0.029 -8.782 1.00 63.59 89 HIS A N 1
ATOM 663 C CA . HIS A 1 89 ? 9.595 -0.248 -9.104 1.00 63.59 89 HIS A CA 1
ATOM 664 C C . HIS A 1 89 ? 10.548 0.204 -7.980 1.00 63.59 89 HIS A C 1
ATOM 666 O O . HIS A 1 89 ? 11.603 -0.402 -7.766 1.00 63.59 89 HIS A O 1
ATOM 672 N N . ALA A 1 90 ? 10.160 1.207 -7.200 1.00 59.69 90 ALA A N 1
ATOM 673 C CA . ALA A 1 90 ? 10.918 1.659 -6.045 1.00 59.69 90 ALA A CA 1
ATOM 674 C C . ALA A 1 90 ? 10.800 0.739 -4.826 1.00 59.69 90 ALA A C 1
ATOM 676 O O . ALA A 1 90 ? 11.795 0.502 -4.133 1.00 59.69 90 ALA A O 1
ATOM 677 N N . LEU A 1 91 ? 9.627 0.134 -4.613 1.00 63.38 91 LEU A N 1
ATOM 678 C CA . LEU A 1 91 ? 9.459 -0.936 -3.634 1.00 63.38 91 LEU A CA 1
ATOM 679 C C . LEU A 1 91 ? 10.340 -2.136 -4.013 1.00 63.38 91 LEU A C 1
ATOM 681 O O . LEU A 1 91 ? 11.064 -2.666 -3.170 1.00 63.38 91 LEU A O 1
ATOM 685 N N . ALA A 1 92 ? 10.392 -2.495 -5.299 1.00 67.25 92 ALA A N 1
ATOM 686 C CA . ALA A 1 92 ? 11.301 -3.525 -5.799 1.00 67.25 92 ALA A CA 1
ATOM 687 C C . ALA A 1 92 ? 12.785 -3.147 -5.615 1.00 67.25 92 ALA A C 1
ATOM 689 O O . ALA A 1 92 ? 13.583 -3.979 -5.177 1.00 67.25 92 ALA A O 1
ATOM 690 N N . HIS A 1 93 ? 13.177 -1.895 -5.877 1.00 66.69 93 HIS A N 1
ATOM 691 C CA . HIS A 1 93 ? 14.532 -1.404 -5.594 1.00 66.69 93 HIS A CA 1
ATOM 692 C C . HIS A 1 93 ? 14.880 -1.511 -4.101 1.00 66.69 93 HIS A C 1
ATOM 694 O O . HIS A 1 93 ? 15.977 -1.948 -3.733 1.00 66.69 93 HIS A O 1
ATOM 700 N N . ARG A 1 94 ? 13.924 -1.190 -3.227 1.00 64.81 94 ARG A N 1
ATOM 701 C CA . ARG A 1 94 ? 14.068 -1.326 -1.778 1.00 64.81 94 ARG A CA 1
ATOM 702 C C . ARG A 1 94 ? 14.250 -2.779 -1.365 1.00 64.81 94 ARG A C 1
ATOM 704 O O . ARG A 1 94 ? 15.178 -3.073 -0.613 1.00 64.81 94 ARG A O 1
ATOM 711 N N . PHE A 1 95 ? 13.417 -3.680 -1.879 1.00 71.31 95 PHE A N 1
ATOM 712 C CA . PHE A 1 95 ? 13.542 -5.108 -1.617 1.00 71.31 95 PHE A CA 1
ATOM 713 C C . PHE A 1 95 ? 14.890 -5.645 -2.081 1.00 71.31 95 PHE A C 1
ATOM 715 O O . PHE A 1 95 ? 15.533 -6.369 -1.324 1.00 71.31 95 PHE A O 1
ATOM 722 N N . MET A 1 96 ? 15.389 -5.224 -3.246 1.00 73.75 96 MET A N 1
ATOM 723 C CA . MET A 1 96 ? 16.738 -5.585 -3.690 1.00 73.75 96 MET A CA 1
ATOM 724 C C . MET A 1 96 ? 17.811 -5.103 -2.703 1.00 73.75 96 MET A C 1
ATOM 726 O O . MET A 1 96 ? 18.658 -5.896 -2.288 1.00 73.75 96 MET A O 1
ATOM 730 N N . ARG A 1 97 ? 17.763 -3.837 -2.261 1.00 71.44 97 ARG A N 1
ATOM 731 C CA . ARG A 1 97 ? 18.727 -3.292 -1.285 1.00 71.44 97 ARG A CA 1
ATOM 732 C C . ARG A 1 97 ? 18.640 -4.022 0.060 1.00 71.44 97 ARG A C 1
ATOM 734 O O . ARG A 1 97 ? 19.677 -4.404 0.604 1.00 71.44 97 ARG A O 1
ATOM 741 N N . ALA A 1 98 ? 17.434 -4.265 0.573 1.00 68.56 98 ALA A N 1
ATOM 742 C CA . ALA A 1 98 ? 17.197 -4.988 1.824 1.00 68.56 98 ALA A CA 1
ATOM 743 C C . ALA A 1 98 ? 17.690 -6.444 1.753 1.00 68.56 98 ALA A C 1
ATOM 745 O O . ALA A 1 98 ? 18.345 -6.920 2.682 1.00 68.56 98 ALA A O 1
ATOM 746 N N . SER A 1 99 ? 17.479 -7.114 0.615 1.00 74.50 99 SER A N 1
ATOM 747 C CA . SER A 1 99 ? 17.881 -8.510 0.393 1.00 74.50 99 SER A CA 1
ATOM 748 C C . SER A 1 99 ? 19.385 -8.727 0.578 1.00 74.50 99 SER A C 1
ATOM 750 O O . SER A 1 99 ? 19.800 -9.770 1.081 1.00 74.50 99 SER A O 1
ATOM 752 N N . THR A 1 100 ? 20.221 -7.725 0.276 1.00 80.06 100 THR A N 1
ATOM 753 C CA . THR A 1 100 ? 21.682 -7.818 0.484 1.00 80.06 100 THR A CA 1
ATOM 754 C C . THR A 1 100 ? 22.089 -7.979 1.954 1.00 80.06 100 THR A C 1
ATOM 756 O O . THR A 1 100 ? 23.182 -8.462 2.244 1.00 80.06 100 THR A O 1
ATOM 759 N N . ARG A 1 101 ? 21.217 -7.601 2.899 1.00 78.12 101 ARG A N 1
ATOM 760 C CA . ARG A 1 101 ? 21.467 -7.662 4.351 1.00 78.12 101 ARG A CA 1
ATOM 761 C C . ARG A 1 101 ? 20.648 -8.737 5.058 1.00 78.12 101 ARG A C 1
ATOM 763 O O . ARG A 1 101 ? 20.739 -8.863 6.281 1.00 78.12 101 ARG A O 1
ATOM 770 N N . LEU A 1 102 ? 19.887 -9.529 4.306 1.00 80.75 102 LEU A N 1
ATOM 771 C CA . LEU A 1 102 ? 18.925 -10.475 4.856 1.00 80.75 102 LEU A CA 1
ATOM 772 C C . LEU A 1 102 ? 19.580 -11.523 5.767 1.00 80.75 102 LEU A C 1
ATOM 774 O O . LEU A 1 102 ? 19.095 -11.784 6.863 1.00 80.75 102 LEU A O 1
ATOM 778 N N . ALA A 1 103 ? 20.738 -12.061 5.376 1.00 82.94 103 ALA A N 1
ATOM 779 C CA . ALA A 1 103 ? 21.468 -13.025 6.202 1.00 82.94 103 ALA A CA 1
ATOM 780 C C . ALA A 1 103 ? 21.839 -12.458 7.586 1.00 82.94 103 ALA A C 1
ATOM 782 O O . ALA A 1 103 ? 21.793 -13.170 8.588 1.00 82.94 103 ALA A O 1
ATOM 783 N N . THR A 1 104 ? 22.192 -11.174 7.662 1.00 82.31 104 THR A N 1
ATOM 784 C CA . THR A 1 104 ? 22.481 -10.502 8.934 1.00 82.31 104 THR A CA 1
ATOM 785 C C . THR A 1 104 ? 21.199 -10.246 9.726 1.00 82.31 104 THR A C 1
ATOM 787 O O . THR A 1 104 ? 21.201 -10.426 10.942 1.00 82.31 104 THR A O 1
ATOM 790 N N . ALA A 1 105 ? 20.098 -9.881 9.063 1.00 80.94 105 ALA A N 1
ATOM 791 C CA . ALA A 1 105 ? 18.803 -9.688 9.719 1.00 80.94 105 ALA A CA 1
ATOM 792 C C . ALA A 1 105 ? 18.328 -10.973 10.396 1.00 80.94 105 ALA A C 1
ATOM 794 O O . ALA A 1 105 ? 18.078 -10.974 11.598 1.00 80.94 105 ALA A O 1
ATOM 795 N N . ILE A 1 106 ? 18.381 -12.088 9.667 1.00 83.50 106 ILE A N 1
ATOM 796 C CA . ILE A 1 106 ? 18.041 -13.416 10.182 1.00 83.50 106 ILE A CA 1
ATOM 797 C C . ILE A 1 106 ? 18.928 -13.798 11.375 1.00 83.50 106 ILE A C 1
ATOM 799 O O . ILE A 1 106 ? 18.421 -14.240 12.401 1.00 83.50 106 ILE A O 1
ATOM 803 N N . ARG A 1 107 ? 20.253 -13.604 11.287 1.00 85.44 107 ARG A N 1
ATOM 804 C CA . ARG A 1 107 ? 21.173 -13.957 12.390 1.00 85.44 107 ARG A CA 1
ATOM 805 C C . ARG A 1 107 ? 20.930 -13.154 13.663 1.00 85.44 107 ARG A C 1
ATOM 807 O O . ARG A 1 107 ? 21.215 -13.641 14.751 1.00 85.44 107 ARG A O 1
ATOM 814 N N . THR A 1 108 ? 20.493 -11.908 13.523 1.00 82.69 108 THR A N 1
ATOM 815 C CA . THR A 1 108 ? 20.368 -10.968 14.643 1.00 82.69 108 THR A CA 1
ATOM 816 C C . THR A 1 108 ? 18.944 -10.857 15.176 1.00 82.69 108 THR A C 1
ATOM 818 O O . THR A 1 108 ? 18.767 -10.305 16.262 1.00 82.69 108 THR A O 1
ATOM 821 N N . GLY A 1 109 ? 17.945 -11.339 14.427 1.00 75.31 109 GLY A N 1
ATOM 822 C CA . GLY A 1 109 ? 16.528 -11.108 14.714 1.00 75.31 109 GLY A CA 1
ATOM 823 C C . GLY A 1 109 ? 16.153 -9.624 14.691 1.00 75.31 109 GLY A C 1
ATOM 824 O O . GLY A 1 109 ? 15.258 -9.204 15.418 1.00 75.31 109 GLY A O 1
ATOM 825 N N . LYS A 1 110 ? 16.905 -8.801 13.949 1.00 68.75 110 LYS A N 1
ATOM 826 C CA . LYS A 1 110 ? 16.701 -7.352 13.858 1.00 68.75 110 LYS A CA 1
ATOM 827 C C . LYS A 1 110 ? 16.728 -6.926 12.404 1.00 68.75 110 LYS A C 1
ATOM 829 O O . LYS A 1 110 ? 17.711 -7.208 11.714 1.00 68.75 110 LYS A O 1
ATOM 834 N N . ALA A 1 111 ? 15.732 -6.151 11.986 1.00 64.62 111 ALA A N 1
ATOM 835 C CA . ALA A 1 111 ? 15.733 -5.496 10.686 1.00 64.62 111 ALA A CA 1
ATOM 836 C C . ALA A 1 111 ? 17.056 -4.732 10.471 1.00 64.62 111 ALA A C 1
ATOM 838 O O . ALA A 1 111 ? 17.394 -3.803 11.206 1.00 64.62 111 ALA A O 1
ATOM 839 N N . GLN A 1 112 ? 17.826 -5.108 9.444 1.00 57.50 112 GLN A N 1
ATOM 840 C CA . GLN A 1 112 ? 19.143 -4.505 9.135 1.00 57.50 112 GLN A CA 1
ATOM 841 C C . GLN A 1 112 ? 19.036 -3.240 8.270 1.00 57.50 112 GLN A C 1
ATOM 843 O O . GLN A 1 112 ? 19.960 -2.838 7.551 1.00 57.50 112 GLN A O 1
ATOM 848 N N . GLY A 1 113 ? 17.874 -2.606 8.364 1.00 51.03 113 GLY A N 1
ATOM 849 C CA . GLY A 1 113 ? 17.477 -1.410 7.657 1.00 51.03 113 GLY A CA 1
ATOM 850 C C . GLY A 1 113 ? 16.731 -0.485 8.604 1.00 51.03 113 GLY A C 1
ATOM 851 O O . GLY A 1 113 ? 15.576 -0.164 8.359 1.00 51.03 113 GLY A O 1
ATOM 852 N N . ALA A 1 114 ? 17.414 0.024 9.635 1.00 38.59 114 ALA A N 1
ATOM 853 C CA . ALA A 1 114 ? 16.987 1.262 10.306 1.00 38.59 114 ALA A CA 1
ATOM 854 C C . ALA A 1 114 ? 16.771 2.424 9.298 1.00 38.59 114 ALA A C 1
ATOM 856 O O . ALA A 1 114 ? 16.117 3.413 9.597 1.00 38.59 114 ALA A O 1
ATOM 857 N N . ASP A 1 115 ? 17.250 2.248 8.067 1.00 45.28 115 ASP A N 1
ATOM 858 C CA . ASP A 1 115 ? 17.114 3.116 6.903 1.00 45.28 115 ASP A CA 1
ATOM 859 C C . ASP A 1 115 ? 15.959 2.706 5.950 1.00 45.28 115 ASP A C 1
ATOM 861 O O . ASP A 1 115 ? 15.958 3.046 4.772 1.00 45.28 115 ASP A O 1
ATOM 865 N N . LEU A 1 116 ? 14.971 1.922 6.416 1.00 43.62 116 LEU A N 1
ATOM 866 C CA . LEU A 1 116 ? 13.656 1.843 5.750 1.00 43.62 116 LEU A CA 1
ATOM 867 C C . LEU A 1 116 ? 12.711 2.958 6.232 1.00 43.62 116 LEU A C 1
ATOM 869 O O . LEU A 1 116 ? 11.810 3.351 5.491 1.00 43.62 116 LEU A O 1
ATOM 873 N N . ALA A 1 117 ? 12.958 3.473 7.443 1.00 38.06 117 ALA A N 1
ATOM 874 C CA . ALA A 1 117 ? 12.280 4.616 8.058 1.00 38.06 117 ALA A CA 1
ATOM 875 C C . ALA A 1 117 ? 13.216 5.828 8.268 1.00 38.06 117 ALA A C 1
ATOM 877 O O . ALA A 1 117 ? 12.747 6.965 8.330 1.00 38.06 117 ALA A O 1
ATOM 878 N N . GLY A 1 118 ? 14.529 5.602 8.359 1.00 40.22 118 GLY A N 1
ATOM 879 C CA . GLY A 1 118 ? 15.545 6.615 8.642 1.00 40.22 118 GLY A CA 1
ATOM 880 C C . GLY A 1 118 ? 16.051 7.371 7.422 1.00 40.22 118 GLY A C 1
ATOM 881 O O . GLY A 1 118 ? 17.255 7.472 7.254 1.00 40.22 118 GLY A O 1
ATOM 882 N N . HIS A 1 119 ? 15.166 7.922 6.594 1.00 45.62 119 HIS A N 1
ATOM 883 C CA . HIS A 1 119 ? 15.598 8.802 5.511 1.00 45.62 119 HIS A CA 1
ATOM 884 C C . HIS A 1 119 ? 16.465 9.930 6.080 1.00 45.62 119 HIS A C 1
ATOM 886 O O . HIS A 1 119 ? 16.033 10.678 6.964 1.00 45.62 119 HIS A O 1
ATOM 892 N N . THR A 1 120 ? 17.694 10.027 5.584 1.00 43.19 120 THR A N 1
ATOM 893 C CA . THR A 1 120 ? 18.662 11.029 6.042 1.00 43.19 120 THR A CA 1
ATOM 894 C C . THR A 1 120 ? 18.401 12.408 5.433 1.00 43.19 120 THR A C 1
ATOM 896 O O . THR A 1 120 ? 18.938 13.395 5.933 1.00 43.19 120 THR A O 1
ATOM 899 N N . ASN A 1 121 ? 17.528 12.509 4.417 1.00 49.66 121 ASN A N 1
ATOM 900 C CA . ASN A 1 121 ? 17.012 13.784 3.922 1.00 49.66 121 ASN A CA 1
ATOM 901 C C . ASN A 1 121 ? 15.508 13.741 3.565 1.00 49.66 121 ASN A C 1
ATOM 903 O O . ASN A 1 121 ? 14.907 12.684 3.375 1.00 49.66 121 ASN A O 1
ATOM 907 N N . GLU A 1 122 ? 14.910 14.928 3.481 1.00 52.53 122 GLU A N 1
ATOM 908 C CA . GLU A 1 122 ? 13.486 15.166 3.215 1.00 52.53 122 GLU A CA 1
ATOM 909 C C . GLU A 1 122 ? 13.035 14.766 1.796 1.00 52.53 122 GLU A C 1
A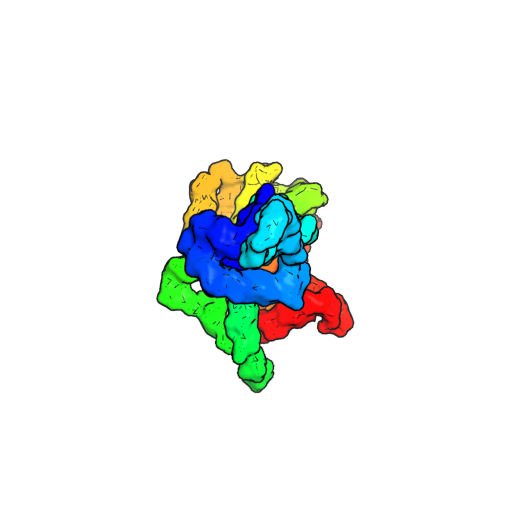TOM 911 O O . GLU A 1 122 ? 11.914 14.290 1.621 1.00 52.53 122 GLU A O 1
ATOM 916 N N . HIS A 1 123 ? 13.920 14.849 0.798 1.00 46.16 123 HIS A N 1
ATOM 917 C CA . HIS A 1 123 ? 13.631 14.443 -0.581 1.00 46.16 123 HIS A CA 1
ATOM 918 C C . HIS A 1 123 ? 13.421 12.935 -0.726 1.00 46.16 123 HIS A C 1
ATOM 920 O O . HIS A 1 123 ? 12.501 12.517 -1.424 1.00 46.16 123 HIS A O 1
ATOM 926 N N . GLU A 1 124 ? 14.227 12.107 -0.056 1.00 53.06 124 GLU A N 1
ATOM 927 C CA . GLU A 1 124 ? 14.053 10.651 -0.109 1.00 53.06 124 GLU A CA 1
ATOM 928 C C . GLU A 1 124 ? 12.738 10.230 0.577 1.00 53.06 124 GLU A C 1
ATOM 930 O O . GLU A 1 124 ? 12.071 9.311 0.101 1.00 53.06 124 GLU A O 1
ATOM 935 N N . ARG A 1 125 ? 12.321 10.934 1.648 1.00 60.19 125 ARG A N 1
ATOM 936 C CA . ARG A 1 125 ? 11.014 10.718 2.313 1.00 60.19 125 ARG A CA 1
ATOM 937 C C . ARG A 1 125 ? 9.862 11.051 1.382 1.00 60.19 125 ARG A C 1
ATOM 939 O O . ARG A 1 125 ? 8.941 10.250 1.251 1.00 60.19 125 ARG A O 1
ATOM 946 N N . ALA A 1 126 ? 9.922 12.228 0.763 1.00 57.72 126 ALA A N 1
ATOM 947 C CA . ALA A 1 126 ? 8.886 12.708 -0.139 1.00 57.72 126 ALA A CA 1
ATOM 948 C C . ALA A 1 126 ? 8.742 11.783 -1.355 1.00 57.72 126 ALA A C 1
ATOM 950 O O . ALA A 1 126 ? 7.627 11.410 -1.706 1.00 57.72 126 ALA A O 1
ATOM 951 N N . HIS A 1 127 ? 9.858 11.336 -1.943 1.00 58.59 127 HIS A N 1
ATOM 952 C CA . HIS A 1 127 ? 9.840 10.414 -3.079 1.00 58.59 127 HIS A CA 1
ATOM 953 C C . HIS A 1 127 ? 9.240 9.053 -2.699 1.00 58.59 127 HIS A C 1
ATOM 955 O O . HIS A 1 127 ? 8.333 8.576 -3.374 1.00 58.59 127 HIS A O 1
ATOM 961 N N . PHE A 1 128 ? 9.657 8.468 -1.569 1.00 61.28 128 PHE A N 1
ATOM 962 C CA . PHE A 1 128 ? 9.083 7.210 -1.077 1.00 61.28 128 PHE A CA 1
ATOM 963 C C . PHE A 1 128 ? 7.570 7.296 -0.865 1.00 61.28 128 PHE A C 1
ATOM 965 O O . PHE A 1 128 ? 6.814 6.373 -1.165 1.00 61.28 128 PHE A O 1
ATOM 972 N N . GLN A 1 129 ? 7.121 8.410 -0.311 1.00 63.56 129 GLN A N 1
ATOM 973 C CA . GLN A 1 129 ? 5.721 8.601 0.002 1.00 63.56 129 GLN A CA 1
ATOM 974 C C . GLN A 1 129 ? 4.858 8.895 -1.229 1.00 63.56 129 GLN A C 1
ATOM 976 O O . GLN A 1 129 ? 3.707 8.467 -1.255 1.00 63.56 129 GLN A O 1
ATOM 981 N N . GLN A 1 130 ? 5.405 9.566 -2.247 1.00 63.03 130 GLN A N 1
ATOM 982 C CA . GLN A 1 130 ? 4.774 9.712 -3.564 1.00 63.03 130 GLN A CA 1
ATOM 983 C C . GLN A 1 130 ? 4.615 8.351 -4.259 1.00 63.03 130 GLN A C 1
ATOM 985 O O . GLN A 1 130 ? 3.589 8.084 -4.876 1.00 63.03 130 GLN A O 1
ATOM 990 N N . GLU A 1 131 ? 5.586 7.450 -4.105 1.00 63.53 131 GLU A N 1
ATOM 991 C CA . GLU A 1 131 ? 5.530 6.106 -4.694 1.00 63.53 131 GLU A CA 1
ATOM 992 C C . GLU A 1 131 ? 4.468 5.217 -4.035 1.00 63.53 131 GLU A C 1
ATOM 994 O O . GLU A 1 131 ? 3.725 4.523 -4.725 1.00 63.53 131 GLU A O 1
ATOM 999 N N . LEU A 1 132 ? 4.338 5.268 -2.704 1.00 69.25 132 LEU A N 1
ATOM 1000 C CA . LEU A 1 132 ? 3.278 4.537 -1.995 1.00 69.25 132 LEU A CA 1
ATOM 1001 C C . LEU A 1 132 ? 1.878 5.117 -2.242 1.00 69.25 132 LEU A C 1
ATOM 1003 O O . LEU A 1 132 ? 0.880 4.407 -2.103 1.00 69.25 132 LEU A O 1
ATOM 1007 N N . PHE A 1 133 ? 1.796 6.395 -2.611 1.00 75.19 133 PHE A N 1
ATOM 1008 C CA . PHE A 1 133 ? 0.536 7.101 -2.815 1.00 75.19 133 PHE A CA 1
ATOM 1009 C C . PHE A 1 133 ? -0.296 6.498 -3.954 1.00 75.19 133 PHE A C 1
ATOM 1011 O O . PHE A 1 133 ? -1.495 6.286 -3.776 1.00 75.19 133 PHE A O 1
ATOM 1018 N N . GLY A 1 134 ? 0.330 6.153 -5.087 1.00 73.69 134 GLY A N 1
ATOM 1019 C CA . GLY A 1 134 ? -0.362 5.557 -6.239 1.00 73.69 134 GLY A CA 1
ATOM 1020 C C . GLY A 1 134 ? -0.976 4.188 -5.924 1.00 73.69 134 GLY A C 1
ATOM 1021 O O . GLY A 1 134 ? -2.155 3.951 -6.196 1.00 73.69 134 GLY A O 1
ATOM 1022 N N . GLY A 1 135 ? -0.217 3.309 -5.258 1.00 76.38 135 GLY A N 1
ATOM 1023 C CA . GLY A 1 135 ? -0.721 2.009 -4.800 1.00 76.38 135 GLY A CA 1
ATOM 1024 C C . GLY A 1 135 ? -1.865 2.143 -3.787 1.00 76.38 135 GLY A C 1
ATOM 1025 O O . GLY A 1 135 ? -2.879 1.446 -3.889 1.00 76.38 135 GLY A O 1
ATOM 1026 N N . ALA A 1 136 ? -1.753 3.093 -2.854 1.00 86.81 136 ALA A N 1
ATOM 1027 C CA . ALA A 1 136 ? -2.808 3.391 -1.888 1.00 86.81 136 ALA A CA 1
ATOM 1028 C C . ALA A 1 136 ? -4.092 3.908 -2.569 1.00 86.81 136 ALA A C 1
ATOM 1030 O O . ALA A 1 136 ? -5.189 3.463 -2.226 1.00 86.81 136 ALA A O 1
ATOM 1031 N N . GLN A 1 137 ? -3.971 4.778 -3.580 1.00 88.38 137 GLN A N 1
ATOM 1032 C CA . GLN A 1 137 ? -5.108 5.240 -4.383 1.00 88.38 137 GLN A CA 1
ATOM 1033 C C . GLN A 1 137 ? -5.773 4.097 -5.157 1.00 88.38 137 GLN A C 1
ATOM 1035 O O . GLN A 1 137 ? -7.001 3.998 -5.183 1.00 88.38 137 GLN A O 1
ATOM 1040 N N . ALA A 1 138 ? -4.988 3.215 -5.783 1.00 84.25 138 ALA A N 1
ATOM 1041 C CA . ALA A 1 138 ? -5.516 2.067 -6.519 1.00 84.25 138 ALA A CA 1
ATOM 1042 C C . ALA A 1 138 ? -6.358 1.151 -5.615 1.00 84.25 138 ALA A C 1
ATOM 1044 O O . ALA A 1 138 ? -7.452 0.735 -6.010 1.00 84.25 138 ALA A O 1
ATOM 1045 N N . LEU A 1 139 ? -5.887 0.901 -4.386 1.00 88.75 139 LEU A N 1
ATOM 1046 C CA . LEU A 1 139 ? -6.652 0.172 -3.378 1.00 88.75 139 LEU A CA 1
ATOM 1047 C C . LEU A 1 139 ? -7.916 0.934 -2.964 1.00 88.75 139 LEU A C 1
ATOM 1049 O O . LEU A 1 139 ? -8.984 0.333 -2.932 1.00 88.75 139 LEU A O 1
ATOM 1053 N N . GLY A 1 140 ? -7.831 2.242 -2.704 1.00 93.12 140 GLY A N 1
ATOM 1054 C CA . GLY A 1 140 ? -9.002 3.064 -2.374 1.00 93.12 140 GLY A CA 1
ATOM 1055 C C . GLY A 1 140 ? -10.099 2.980 -3.440 1.00 93.12 140 GLY A C 1
ATOM 1056 O O . GLY A 1 140 ? -11.252 2.690 -3.121 1.00 93.12 140 GLY A O 1
ATOM 1057 N N . HIS A 1 141 ? -9.739 3.108 -4.721 1.00 92.19 141 HIS A N 1
ATOM 1058 C CA . HIS A 1 141 ? -10.686 2.922 -5.823 1.00 92.19 141 HIS A CA 1
ATOM 1059 C C . HIS A 1 141 ? -11.277 1.505 -5.866 1.00 92.19 141 HIS A C 1
ATOM 1061 O O . HIS A 1 141 ? -12.447 1.340 -6.206 1.00 92.19 141 HIS A O 1
ATOM 1067 N N . GLU A 1 142 ? -10.496 0.473 -5.538 1.00 90.88 142 GLU A N 1
ATOM 1068 C CA . GLU A 1 142 ? -10.994 -0.905 -5.474 1.00 90.88 142 GLU A CA 1
ATOM 1069 C C . GLU A 1 142 ? -11.988 -1.112 -4.326 1.00 90.88 142 GLU A C 1
ATOM 1071 O O . GLU A 1 142 ? -13.012 -1.766 -4.525 1.00 90.88 142 GLU A O 1
ATOM 1076 N N . LEU A 1 143 ? -11.738 -0.522 -3.152 1.00 94.31 143 LEU A N 1
ATOM 1077 C CA . LEU A 1 143 ? -12.670 -0.563 -2.021 1.00 94.31 143 LEU A CA 1
ATOM 1078 C C . LEU A 1 143 ? -14.020 0.062 -2.388 1.00 94.31 143 LEU A C 1
ATOM 1080 O O . LEU A 1 143 ? -15.064 -0.525 -2.094 1.00 94.31 143 LEU A O 1
ATOM 1084 N N . VAL A 1 144 ? -13.991 1.205 -3.082 1.00 94.88 144 VAL A N 1
ATOM 1085 C CA . VAL A 1 144 ? -15.193 1.873 -3.600 1.00 94.88 144 VAL A CA 1
ATOM 1086 C C . VAL A 1 144 ? -15.900 0.997 -4.634 1.00 94.88 144 VAL A C 1
ATOM 1088 O O . VAL A 1 144 ? -17.094 0.748 -4.507 1.00 94.88 144 VAL A O 1
ATOM 1091 N N . ARG A 1 145 ? -15.178 0.456 -5.627 1.00 94.19 145 ARG A N 1
ATOM 1092 C CA . ARG A 1 145 ? -15.768 -0.417 -6.662 1.00 94.19 145 ARG A CA 1
ATOM 1093 C C . ARG A 1 145 ? -16.467 -1.647 -6.088 1.00 94.19 145 ARG A C 1
ATOM 1095 O O . ARG A 1 145 ? -17.449 -2.107 -6.663 1.00 94.19 145 ARG A O 1
ATOM 1102 N N . ARG A 1 146 ? -15.952 -2.202 -4.989 1.00 94.31 146 ARG A N 1
ATOM 1103 C CA . ARG A 1 146 ? -16.534 -3.378 -4.327 1.00 94.31 146 ARG A CA 1
ATOM 1104 C C . ARG A 1 146 ? -17.683 -3.049 -3.372 1.00 94.31 146 ARG A C 1
ATOM 1106 O O . ARG A 1 146 ? -18.270 -3.986 -2.835 1.00 94.31 146 ARG A O 1
ATOM 1113 N N . GLY A 1 147 ? -17.970 -1.770 -3.126 1.00 94.69 147 GLY A N 1
ATOM 1114 C CA . GLY A 1 147 ? -18.977 -1.337 -2.155 1.00 94.69 147 GLY A CA 1
ATOM 1115 C C . GLY A 1 147 ? -18.632 -1.716 -0.711 1.00 94.69 147 GLY A C 1
ATOM 1116 O O . GLY A 1 147 ? -19.511 -1.877 0.130 1.00 94.69 147 GLY A O 1
ATOM 1117 N N . TRP A 1 148 ? -17.348 -1.920 -0.393 1.00 94.06 148 TRP A N 1
ATOM 1118 C CA . TRP A 1 148 ? -16.939 -2.389 0.940 1.00 94.06 148 TRP A CA 1
ATOM 1119 C C . TRP A 1 148 ? -17.122 -1.338 2.035 1.00 94.06 148 TRP A C 1
ATOM 1121 O O . TRP A 1 148 ? -17.158 -1.687 3.212 1.00 94.06 148 TRP A O 1
ATOM 1131 N N . LEU A 1 149 ? -17.237 -0.067 1.649 1.00 95.44 149 LEU A N 1
ATOM 1132 C CA . LEU A 1 149 ? -17.480 1.057 2.551 1.00 95.44 149 LEU A CA 1
ATOM 1133 C C . LEU A 1 149 ? -18.900 1.623 2.401 1.00 95.44 149 LEU A C 1
ATOM 1135 O O . LEU A 1 149 ? -19.187 2.698 2.925 1.00 95.44 149 LEU A O 1
ATOM 1139 N N . ASP A 1 150 ? -19.801 0.911 1.717 1.00 94.00 150 ASP A N 1
ATOM 1140 C CA . ASP A 1 150 ? -21.183 1.355 1.542 1.00 94.00 150 ASP A CA 1
ATOM 1141 C C . ASP A 1 150 ? -21.869 1.524 2.906 1.00 94.00 150 ASP A C 1
ATOM 1143 O O . ASP A 1 150 ? -21.839 0.645 3.769 1.00 94.00 150 ASP A O 1
ATOM 1147 N N . GLY A 1 151 ? -22.474 2.695 3.122 1.00 92.38 151 GLY A N 1
ATOM 1148 C CA . GLY A 1 151 ? -23.099 3.053 4.399 1.00 92.38 151 GLY A CA 1
ATOM 1149 C C . GLY A 1 151 ? -22.120 3.413 5.527 1.00 92.38 151 GLY A C 1
ATOM 1150 O O . GLY A 1 151 ? -22.563 3.625 6.660 1.00 92.38 151 GLY A O 1
ATOM 1151 N N . CYS A 1 152 ? -20.813 3.493 5.250 1.00 96.44 152 CYS A N 1
ATOM 1152 C CA . CYS A 1 152 ? -19.833 4.085 6.158 1.00 96.44 152 CYS A CA 1
ATOM 1153 C C . CYS A 1 152 ? -19.698 5.585 5.868 1.00 96.44 152 CYS A C 1
ATOM 1155 O O . CYS A 1 152 ? -19.308 5.991 4.771 1.00 96.44 152 CYS A O 1
ATOM 1157 N N . HIS A 1 153 ? -19.987 6.411 6.868 1.00 95.12 153 HIS A N 1
ATOM 1158 C CA . HIS A 1 153 ? -19.885 7.864 6.774 1.00 95.12 153 HIS A CA 1
ATOM 1159 C C . HIS A 1 153 ? -18.574 8.378 7.352 1.00 95.12 153 HIS A C 1
ATOM 1161 O O . HIS A 1 153 ? -18.065 9.377 6.860 1.00 95.12 153 HIS A O 1
ATOM 1167 N N . ARG A 1 154 ? -18.021 7.704 8.367 1.00 96.88 154 ARG A N 1
ATOM 1168 C CA . ARG A 1 154 ? -16.809 8.145 9.058 1.00 96.88 154 ARG A CA 1
ATOM 1169 C C . ARG A 1 154 ? -15.826 7.002 9.241 1.00 96.88 154 ARG A C 1
ATOM 1171 O O . ARG A 1 154 ? -16.118 6.031 9.944 1.00 96.88 154 ARG A O 1
ATOM 1178 N N . VAL A 1 155 ? -14.668 7.114 8.599 1.00 98.19 155 VAL A N 1
ATOM 1179 C CA . VAL A 1 155 ? -13.704 6.018 8.460 1.00 98.19 155 VAL A CA 1
ATOM 1180 C C . VAL A 1 155 ? -12.303 6.486 8.830 1.00 98.19 155 VAL A C 1
ATOM 1182 O O . VAL A 1 155 ? -11.859 7.550 8.407 1.00 98.19 155 VAL A O 1
ATOM 1185 N N . VAL A 1 156 ? -11.595 5.680 9.620 1.00 98.38 156 VAL A N 1
ATOM 1186 C CA . VAL A 1 156 ? -10.209 5.954 10.028 1.00 98.38 156 VAL A CA 1
ATOM 1187 C C . VAL A 1 156 ? -9.254 5.102 9.206 1.00 98.38 156 VAL A C 1
ATOM 1189 O O . VAL A 1 156 ? -9.355 3.881 9.227 1.00 98.38 156 VAL A O 1
ATOM 1192 N N . ASP A 1 157 ? -8.304 5.735 8.530 1.00 97.50 157 ASP A N 1
ATOM 1193 C CA . ASP A 1 157 ? -7.167 5.090 7.875 1.00 97.50 157 ASP A CA 1
ATOM 1194 C C . ASP A 1 157 ? -5.965 5.101 8.837 1.00 97.50 157 ASP A C 1
ATOM 1196 O O . ASP A 1 157 ? -5.273 6.112 8.999 1.00 97.50 157 ASP A O 1
ATOM 1200 N N . ALA A 1 158 ? -5.790 4.001 9.574 1.00 96.50 158 ALA A N 1
ATOM 1201 C CA . ALA A 1 158 ? -4.800 3.859 10.635 1.00 96.50 158 ALA A CA 1
ATOM 1202 C C . ALA A 1 158 ? -3.428 3.490 10.056 1.00 96.50 158 ALA A C 1
ATOM 1204 O O . ALA A 1 158 ? -3.227 2.384 9.552 1.00 96.50 158 ALA A O 1
ATOM 1205 N N . GLY A 1 159 ? -2.472 4.413 10.170 1.00 91.81 159 GLY A N 1
ATOM 1206 C CA . GLY A 1 159 ? -1.197 4.323 9.460 1.00 91.81 159 GLY A CA 1
ATOM 1207 C C . GLY A 1 159 ? -1.341 4.625 7.966 1.00 91.81 159 GLY A C 1
ATOM 1208 O O . GLY A 1 159 ? -0.649 4.018 7.153 1.00 91.81 159 GLY A O 1
ATOM 1209 N N . GLY A 1 160 ? -2.258 5.528 7.596 1.00 90.12 160 GLY A N 1
ATOM 1210 C CA . GLY A 1 160 ? -2.607 5.826 6.200 1.00 90.12 160 GLY A CA 1
ATOM 1211 C C . GLY A 1 160 ? -1.516 6.522 5.372 1.00 90.12 160 GLY A C 1
ATOM 1212 O O . GLY A 1 160 ? -1.746 6.876 4.212 1.00 90.12 160 GLY A O 1
ATOM 1213 N N . GLY A 1 161 ? -0.325 6.755 5.936 1.00 88.94 161 GLY A N 1
ATOM 1214 C CA . GLY A 1 161 ? 0.792 7.389 5.243 1.00 88.94 161 GLY A CA 1
ATOM 1215 C C . GLY A 1 161 ? 0.436 8.781 4.721 1.00 88.94 161 GLY A C 1
ATOM 1216 O O . GLY A 1 161 ? -0.015 9.640 5.471 1.00 88.94 161 GLY A O 1
ATOM 1217 N N . THR A 1 162 ? 0.637 9.017 3.424 1.00 87.06 162 THR A N 1
ATOM 1218 C CA . THR A 1 162 ? 0.282 10.283 2.757 1.00 87.06 162 THR A CA 1
ATOM 1219 C C . THR A 1 162 ? -1.204 10.447 2.456 1.00 87.06 162 THR A C 1
ATOM 1221 O O . THR A 1 162 ? -1.594 11.460 1.884 1.00 87.06 162 THR A O 1
ATOM 1224 N N . GLY A 1 163 ? -2.047 9.477 2.820 1.00 91.06 163 GLY A N 1
ATOM 1225 C CA . GLY A 1 163 ? -3.495 9.584 2.660 1.00 91.06 163 GLY A CA 1
ATOM 1226 C C . GLY A 1 163 ? -4.009 9.310 1.248 1.00 91.06 163 GLY A C 1
ATOM 1227 O O . GLY A 1 163 ? -5.148 9.654 0.949 1.00 91.06 163 GLY A O 1
ATOM 1228 N N . GLY A 1 164 ? -3.218 8.674 0.374 1.00 91.31 164 GLY A N 1
ATOM 1229 C CA . GLY A 1 164 ? -3.651 8.340 -0.991 1.00 91.31 164 GLY A CA 1
ATOM 1230 C C . GLY A 1 164 ? -4.919 7.479 -1.029 1.00 91.31 164 GLY A C 1
ATOM 1231 O O . GLY A 1 164 ? -5.811 7.724 -1.839 1.00 91.31 164 GLY A O 1
ATOM 1232 N N . LEU A 1 165 ? -5.051 6.523 -0.103 1.00 94.44 165 LEU A N 1
ATOM 1233 C CA . LEU A 1 165 ? -6.265 5.717 0.035 1.00 94.44 165 LEU A CA 1
ATOM 1234 C C . LEU A 1 165 ? -7.460 6.578 0.452 1.00 94.44 165 LEU A C 1
ATOM 1236 O O . LEU A 1 165 ? -8.497 6.540 -0.209 1.00 94.44 165 LEU A O 1
ATOM 1240 N N . ALA A 1 166 ? -7.305 7.362 1.522 1.00 96.38 166 ALA A N 1
ATOM 1241 C CA . ALA A 1 166 ? -8.335 8.272 2.018 1.00 96.38 166 ALA A CA 1
ATOM 1242 C C . ALA A 1 166 ? -8.824 9.234 0.928 1.00 96.38 166 ALA A C 1
ATOM 1244 O O . ALA A 1 166 ? -10.027 9.382 0.722 1.00 96.38 166 ALA A O 1
ATOM 1245 N N . LEU A 1 167 ? -7.892 9.812 0.169 1.00 94.62 167 LEU A N 1
ATOM 1246 C CA . LEU A 1 167 ? -8.193 10.682 -0.957 1.00 94.62 167 LEU A CA 1
ATOM 1247 C C . LEU A 1 167 ? -9.004 9.965 -2.042 1.00 94.62 167 LEU A C 1
ATOM 1249 O O . LEU A 1 167 ? -10.011 10.506 -2.495 1.00 94.62 167 LEU A O 1
ATOM 1253 N N . ALA A 1 168 ? -8.596 8.764 -2.461 1.00 94.12 168 ALA A N 1
ATOM 1254 C CA . ALA A 1 168 ? -9.305 8.013 -3.498 1.00 94.12 168 ALA A CA 1
ATOM 1255 C C . ALA A 1 168 ? -10.734 7.639 -3.074 1.00 94.12 168 ALA A C 1
ATOM 1257 O O . ALA A 1 168 ? -11.656 7.737 -3.883 1.00 94.12 168 ALA A O 1
ATOM 1258 N N . VAL A 1 169 ? -10.932 7.262 -1.806 1.00 96.25 169 VAL A N 1
ATOM 1259 C CA . VAL A 1 169 ? -12.266 6.971 -1.261 1.00 96.25 169 VAL A CA 1
ATOM 1260 C C . VAL A 1 169 ? -13.123 8.240 -1.227 1.00 96.25 169 VAL A C 1
ATOM 1262 O O . VAL A 1 169 ? -14.160 8.283 -1.884 1.00 96.25 169 VAL A O 1
ATOM 1265 N N . SER A 1 170 ? -12.669 9.302 -0.550 1.00 95.25 170 SER A N 1
ATOM 1266 C CA . SER A 1 170 ? -13.435 10.553 -0.407 1.00 95.25 170 SER A CA 1
ATOM 1267 C C . SER A 1 170 ? -13.631 11.327 -1.714 1.00 95.25 170 SER A C 1
ATOM 1269 O O . SER A 1 170 ? -14.477 12.213 -1.776 1.00 95.25 170 SER A O 1
ATOM 1271 N N . SER A 1 171 ? -12.863 11.032 -2.767 1.00 93.50 171 SER A N 1
ATOM 1272 C CA . SER A 1 171 ? -13.096 11.611 -4.099 1.00 93.50 171 SER A CA 1
ATOM 1273 C C . SER A 1 171 ? -14.278 10.964 -4.825 1.00 93.50 171 SER A C 1
ATOM 1275 O O . SER A 1 171 ? -14.839 11.568 -5.737 1.00 93.50 171 SER A O 1
ATOM 1277 N N . ALA A 1 172 ? -14.642 9.734 -4.454 1.00 93.69 172 ALA A N 1
ATOM 1278 C CA . ALA A 1 172 ? -15.686 8.953 -5.112 1.00 93.69 172 ALA A CA 1
ATOM 1279 C C . ALA A 1 172 ? -16.936 8.746 -4.239 1.00 93.69 172 ALA A C 1
ATOM 1281 O O . ALA A 1 172 ? -17.956 8.275 -4.744 1.00 93.69 172 ALA A O 1
ATOM 1282 N N . THR A 1 173 ? -16.874 9.087 -2.949 1.00 93.50 173 THR A N 1
ATOM 1283 C CA . THR A 1 173 ? -17.970 8.922 -1.986 1.00 93.50 173 THR A CA 1
ATOM 1284 C C . THR A 1 173 ? -18.124 10.155 -1.089 1.00 93.50 173 THR A C 1
ATOM 1286 O O . THR A 1 173 ? -17.256 11.020 -1.036 1.00 93.50 173 THR A O 1
ATOM 1289 N N . GLU A 1 174 ? -19.223 10.223 -0.332 1.00 90.69 174 GLU A N 1
ATOM 1290 C CA . GLU A 1 174 ? -19.423 11.233 0.723 1.00 90.69 174 GLU A CA 1
ATOM 1291 C C . GLU A 1 174 ? -18.784 10.829 2.069 1.00 90.69 174 GLU A C 1
ATOM 1293 O O . GLU A 1 174 ? -19.102 11.396 3.114 1.00 90.69 174 GLU A O 1
ATOM 1298 N N . THR A 1 175 ? -17.912 9.817 2.078 1.00 95.50 175 THR A N 1
ATOM 1299 C CA . THR A 1 175 ? -17.277 9.313 3.300 1.00 95.50 175 THR A CA 1
ATOM 1300 C C . THR A 1 175 ? -16.241 10.315 3.820 1.00 95.50 175 THR A C 1
ATOM 1302 O O . THR A 1 175 ? -15.305 10.685 3.107 1.00 95.50 175 THR A O 1
ATOM 1305 N N . GLU A 1 176 ? -16.372 10.708 5.089 1.00 95.75 176 GLU A N 1
ATOM 1306 C CA . GLU A 1 176 ? -15.349 11.426 5.850 1.00 95.75 176 GLU A CA 1
ATOM 1307 C C . GLU A 1 176 ? -14.212 10.458 6.181 1.00 95.75 176 GLU A C 1
ATOM 1309 O O . GLU A 1 176 ? -14.379 9.523 6.975 1.00 95.75 176 GLU A O 1
ATOM 1314 N N . MET A 1 177 ? -13.048 10.695 5.582 1.00 97.62 177 MET A N 1
ATOM 1315 C CA . MET A 1 177 ? -11.853 9.903 5.846 1.00 97.62 177 MET A CA 1
ATOM 1316 C C . MET A 1 177 ? -10.932 10.646 6.815 1.00 97.62 177 MET A C 1
ATOM 1318 O O . MET A 1 177 ? -10.661 11.840 6.670 1.00 97.62 177 MET A O 1
ATOM 1322 N N . ILE A 1 178 ? -10.424 9.923 7.809 1.00 97.62 178 ILE A N 1
ATOM 1323 C CA . ILE A 1 178 ? -9.495 10.439 8.814 1.00 97.62 178 ILE A CA 1
ATOM 1324 C C . ILE A 1 178 ? -8.193 9.655 8.696 1.00 97.62 178 ILE A C 1
ATOM 1326 O O . ILE A 1 178 ? -8.140 8.484 9.064 1.00 97.62 178 ILE A O 1
ATOM 1330 N N . VAL A 1 179 ? -7.137 10.296 8.207 1.00 97.00 179 VAL A N 1
ATOM 1331 C CA . VAL A 1 179 ? -5.792 9.716 8.171 1.00 97.00 179 VAL A CA 1
ATOM 1332 C C . VAL A 1 179 ? -5.165 9.868 9.552 1.00 97.00 179 VAL A C 1
ATOM 1334 O O . VAL A 1 179 ? -4.921 10.985 10.009 1.00 97.00 179 VAL A O 1
ATOM 1337 N N . LEU A 1 180 ? -4.914 8.747 10.225 1.00 96.81 180 LEU A N 1
ATOM 1338 C CA . LEU A 1 180 ? -4.221 8.700 11.509 1.00 96.81 180 LEU A CA 1
ATOM 1339 C C . LEU A 1 180 ? -2.775 8.262 11.279 1.00 96.81 180 LEU A C 1
ATOM 1341 O O . LEU A 1 180 ? -2.524 7.122 10.898 1.00 96.81 180 LEU A O 1
ATOM 1345 N N . GLU A 1 181 ? -1.825 9.150 11.543 1.00 93.38 181 GLU A N 1
ATOM 1346 C CA . GLU A 1 181 ? -0.399 8.890 11.323 1.00 93.38 181 GLU A CA 1
ATOM 1347 C C . GLU A 1 181 ? 0.465 9.417 12.462 1.00 93.38 181 GLU A C 1
ATOM 1349 O O . GLU A 1 181 ? 0.044 10.246 13.259 1.00 93.38 181 GLU A O 1
ATOM 1354 N N . ARG A 1 182 ? 1.723 8.994 12.545 1.00 90.19 182 ARG A N 1
ATOM 1355 C CA . ARG A 1 182 ? 2.632 9.553 13.554 1.00 90.19 182 ARG A CA 1
ATOM 1356 C C . ARG A 1 182 ? 2.929 11.017 13.245 1.00 90.19 182 ARG A C 1
ATOM 1358 O O . ARG A 1 182 ? 3.018 11.413 12.084 1.00 90.19 182 ARG A O 1
ATOM 1365 N N . ALA A 1 183 ? 3.218 11.810 14.279 1.00 86.94 183 ALA A N 1
ATOM 1366 C CA . ALA A 1 183 ? 3.509 13.244 14.141 1.00 86.94 183 ALA A CA 1
ATOM 1367 C C . ALA A 1 183 ? 4.575 13.562 13.067 1.00 86.94 183 ALA A C 1
ATOM 1369 O O . ALA A 1 183 ? 4.461 14.548 12.348 1.00 86.94 183 ALA A O 1
ATOM 1370 N N . SER A 1 184 ? 5.571 12.683 12.895 1.00 81.62 184 SER A N 1
ATOM 1371 C CA . SER A 1 184 ? 6.627 12.822 11.877 1.00 81.62 184 SER A CA 1
ATOM 1372 C C . SER A 1 184 ? 6.180 12.655 10.410 1.00 81.62 184 SER A C 1
ATOM 1374 O O . SER A 1 184 ? 7.001 12.829 9.509 1.00 81.62 184 SER A O 1
ATOM 1376 N N . VAL A 1 185 ? 4.929 12.251 10.166 1.00 83.50 185 VAL A N 1
ATOM 1377 C CA . VAL A 1 185 ? 4.350 11.994 8.832 1.00 83.50 185 VAL A CA 1
ATOM 1378 C C . VAL A 1 185 ? 3.178 12.933 8.531 1.00 83.50 185 VAL A C 1
ATOM 1380 O O . VAL A 1 185 ? 2.960 13.256 7.368 1.00 83.50 185 VAL A O 1
ATOM 1383 N N . VAL A 1 186 ? 2.481 13.441 9.554 1.00 88.06 186 VAL A N 1
ATOM 1384 C CA . VAL A 1 186 ? 1.282 14.287 9.397 1.00 88.06 186 VAL A CA 1
ATOM 1385 C C . VAL A 1 186 ? 1.482 15.468 8.449 1.00 88.06 186 VAL A C 1
ATOM 1387 O O . VAL A 1 186 ? 0.621 15.705 7.610 1.00 88.06 186 VAL A O 1
ATOM 1390 N N . GLY A 1 187 ? 2.611 16.181 8.529 1.00 85.75 187 GLY A N 1
ATOM 1391 C CA . GLY A 1 187 ? 2.871 17.319 7.638 1.00 85.75 187 GLY A CA 1
ATOM 1392 C C . GLY A 1 187 ? 2.905 16.930 6.155 1.00 85.75 187 GLY A C 1
ATOM 1393 O O . GLY A 1 187 ? 2.377 17.655 5.320 1.00 85.75 187 GLY A O 1
ATOM 1394 N N . LEU A 1 188 ? 3.457 15.756 5.843 1.00 82.75 188 LEU A N 1
ATOM 1395 C CA . LEU A 1 188 ? 3.545 15.242 4.474 1.00 82.75 188 LEU A CA 1
ATOM 1396 C C . LEU A 1 188 ? 2.178 14.758 3.973 1.00 82.75 188 LEU A C 1
ATOM 1398 O O . LEU A 1 188 ? 1.817 15.003 2.826 1.00 82.75 188 LEU A O 1
ATOM 1402 N N . ALA A 1 189 ? 1.396 14.113 4.843 1.00 88.19 189 ALA A N 1
ATOM 1403 C CA . ALA A 1 189 ? 0.026 13.719 4.526 1.00 88.19 189 ALA A CA 1
ATOM 1404 C C . ALA A 1 189 ? -0.866 14.938 4.259 1.00 88.19 189 ALA A C 1
ATOM 1406 O O . ALA A 1 189 ? -1.589 14.966 3.269 1.00 88.19 189 ALA A O 1
ATOM 1407 N N . GLN A 1 190 ? -0.763 15.972 5.098 1.00 89.81 190 GLN A N 1
ATOM 1408 C CA . GLN A 1 190 ? -1.543 17.196 4.937 1.00 89.81 190 GLN A CA 1
ATOM 1409 C C . GLN A 1 190 ? -1.214 17.892 3.613 1.00 89.81 190 GLN A C 1
ATOM 1411 O O . GLN A 1 190 ? -2.128 18.201 2.860 1.00 89.81 190 GLN A O 1
ATOM 1416 N N . GLN A 1 191 ? 0.072 18.028 3.269 1.00 86.06 191 GLN A N 1
ATOM 1417 C CA . GLN A 1 191 ? 0.494 18.591 1.981 1.00 86.06 191 GLN A CA 1
ATOM 1418 C C . GLN A 1 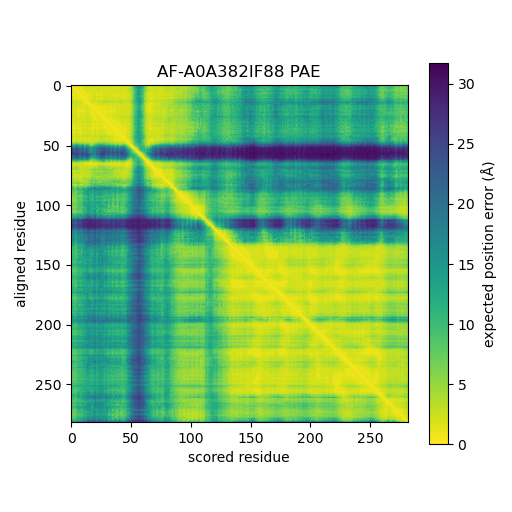191 ? -0.084 17.832 0.779 1.00 86.06 191 GLN A C 1
ATOM 1420 O O . GLN A 1 191 ? -0.513 18.457 -0.183 1.00 86.06 191 GLN A O 1
ATOM 1425 N N . ALA A 1 192 ? -0.120 16.496 0.826 1.00 82.88 192 ALA A N 1
ATOM 1426 C CA . ALA A 1 192 ? -0.682 15.692 -0.259 1.00 82.88 192 ALA A CA 1
ATOM 1427 C C . ALA A 1 192 ? -2.211 15.849 -0.391 1.00 82.88 192 ALA A C 1
ATOM 1429 O O . ALA A 1 192 ? -2.763 15.710 -1.484 1.00 82.88 192 ALA A O 1
ATOM 1430 N N . ILE A 1 193 ? -2.899 16.132 0.718 1.00 87.75 193 ILE A N 1
ATOM 1431 C CA . ILE A 1 193 ? -4.359 16.248 0.780 1.00 87.75 193 ILE A CA 1
ATOM 1432 C C . ILE A 1 193 ? -4.839 17.676 0.497 1.00 87.75 193 ILE A C 1
ATOM 1434 O O . ILE A 1 193 ? -5.874 17.821 -0.144 1.00 87.75 193 ILE A O 1
ATOM 1438 N N . ASP A 1 194 ? -4.110 18.713 0.918 1.00 86.44 194 ASP A N 1
ATOM 1439 C CA . ASP A 1 194 ? -4.536 20.124 0.849 1.00 86.44 194 ASP A CA 1
ATOM 1440 C C . ASP A 1 194 ? -4.897 20.591 -0.570 1.00 86.44 194 ASP A C 1
ATOM 1442 O O . ASP A 1 194 ? -5.809 21.403 -0.751 1.00 86.44 194 ASP A O 1
ATOM 1446 N N . ASP A 1 195 ? -4.233 20.039 -1.586 1.00 79.81 195 ASP A N 1
ATOM 1447 C CA . ASP A 1 195 ? -4.514 20.338 -2.994 1.00 79.81 195 ASP A CA 1
ATOM 1448 C C . ASP A 1 195 ? -5.874 19.783 -3.468 1.00 79.81 195 ASP A C 1
ATOM 1450 O O . ASP A 1 195 ? -6.392 20.170 -4.521 1.00 79.81 195 ASP A O 1
ATOM 1454 N N . HIS A 1 196 ? -6.494 18.904 -2.679 1.00 79.12 196 HIS A N 1
ATOM 1455 C CA . HIS A 1 196 ? -7.712 18.187 -3.015 1.00 79.12 196 HIS A CA 1
ATOM 1456 C C . HIS A 1 196 ? -8.888 18.673 -2.157 1.00 79.12 196 HIS A C 1
ATOM 1458 O O . HIS A 1 196 ? -8.892 18.602 -0.932 1.00 79.12 196 HIS A O 1
ATOM 1464 N N . ARG A 1 197 ? -9.952 19.154 -2.810 1.00 81.62 197 ARG A N 1
ATOM 1465 C CA . ARG A 1 197 ? -11.159 19.687 -2.148 1.00 81.62 197 ARG A CA 1
ATOM 1466 C C . ARG A 1 197 ? -12.117 18.577 -1.693 1.00 81.62 197 ARG A C 1
ATOM 1468 O O . ARG A 1 197 ? -13.282 18.574 -2.084 1.00 81.62 197 ARG A O 1
ATOM 1475 N N . VAL A 1 198 ? -11.618 17.629 -0.906 1.00 86.44 198 VAL A N 1
ATOM 1476 C CA . VAL A 1 198 ? -12.346 16.435 -0.440 1.00 86.44 198 VAL A CA 1
ATOM 1477 C C . VAL A 1 198 ? -12.462 16.399 1.090 1.00 86.44 198 VAL A C 1
ATOM 1479 O O . VAL A 1 198 ? -11.644 17.018 1.771 1.00 86.44 198 VAL A O 1
ATOM 1482 N N . PRO A 1 199 ? -13.450 15.681 1.663 1.00 88.38 199 PRO A N 1
ATOM 1483 C CA . PRO A 1 199 ? -13.634 15.561 3.113 1.00 88.38 199 PRO A CA 1
ATOM 1484 C C . PRO A 1 199 ? -12.621 14.594 3.757 1.00 88.38 199 PRO A C 1
ATOM 1486 O O . PRO A 1 199 ? -12.992 13.595 4.374 1.00 88.38 199 PRO A O 1
ATOM 1489 N N . VAL A 1 200 ? -11.329 14.897 3.618 1.00 96.00 200 VAL A N 1
ATOM 1490 C CA . VAL A 1 200 ? -10.236 14.157 4.257 1.00 96.00 200 VAL A CA 1
ATOM 1491 C C . VAL A 1 200 ? -9.595 15.033 5.327 1.00 96.00 200 VAL A C 1
ATOM 1493 O O . VAL A 1 200 ? -9.250 16.186 5.082 1.00 96.00 200 VAL A O 1
ATOM 1496 N N . SER A 1 201 ? -9.415 14.478 6.523 1.00 95.19 201 SER A N 1
ATOM 1497 C CA . SER A 1 201 ? -8.683 15.124 7.614 1.00 95.19 201 SER A CA 1
ATOM 1498 C C . SER A 1 201 ? -7.480 14.285 8.027 1.00 95.19 201 SER A C 1
ATOM 1500 O O . SER A 1 201 ? -7.503 13.061 7.913 1.00 95.19 201 SER A O 1
ATOM 1502 N N . VAL A 1 202 ? -6.427 14.936 8.519 1.00 95.25 202 VAL A N 1
ATOM 1503 C CA . VAL A 1 202 ? -5.237 14.261 9.048 1.00 95.25 202 VAL A CA 1
ATOM 1504 C C . VAL A 1 202 ? -5.132 14.538 10.541 1.00 95.25 202 VAL A C 1
ATOM 1506 O O . VAL A 1 202 ? -5.273 15.675 10.994 1.00 95.25 202 VAL A O 1
ATOM 1509 N N . THR A 1 203 ? -4.869 13.502 11.331 1.00 95.62 203 THR A N 1
ATOM 1510 C CA . THR A 1 203 ? -4.590 13.627 12.761 1.00 95.62 203 THR A CA 1
ATOM 1511 C C . THR A 1 203 ? -3.358 12.813 13.139 1.00 95.62 203 THR A C 1
ATOM 1513 O O . THR A 1 203 ? -3.051 11.794 12.519 1.00 95.62 203 THR A O 1
ATOM 1516 N N . HIS A 1 204 ? -2.620 13.279 14.147 1.00 94.62 204 HIS A N 1
ATOM 1517 C CA . HIS A 1 204 ? -1.436 12.564 14.617 1.00 94.62 204 HIS A CA 1
ATOM 1518 C C . HIS A 1 204 ? -1.818 11.451 15.597 1.00 94.62 204 HIS A C 1
ATOM 1520 O O . HIS A 1 204 ? -2.854 11.542 16.227 1.00 94.62 204 HIS A O 1
ATOM 1526 N N . GLY A 1 205 ? -0.996 10.432 15.799 1.00 93.38 205 GLY A N 1
ATOM 1527 C CA . GLY A 1 205 ? -1.146 9.480 16.898 1.00 93.38 205 GLY A CA 1
ATOM 1528 C C . GLY A 1 205 ? -0.372 8.190 16.668 1.00 93.38 205 GLY A C 1
ATOM 1529 O O . GLY A 1 205 ? -0.026 7.850 15.535 1.00 93.38 205 GLY A O 1
ATOM 1530 N N . ASP A 1 206 ? -0.100 7.473 17.748 1.00 93.19 206 ASP A N 1
ATOM 1531 C CA . ASP A 1 206 ? 0.482 6.140 17.739 1.00 93.19 206 ASP A CA 1
ATOM 1532 C C . ASP A 1 206 ? -0.522 5.115 18.280 1.00 93.19 206 ASP A C 1
ATOM 1534 O O . ASP A 1 206 ? -0.767 4.992 19.480 1.00 93.19 206 ASP A O 1
ATOM 1538 N N . VAL A 1 207 ? -1.104 4.331 17.369 1.00 94.06 207 VAL A N 1
ATOM 1539 C CA . VAL A 1 207 ? -2.061 3.264 17.706 1.00 94.06 207 VAL A CA 1
ATOM 1540 C C . VAL A 1 207 ? -1.478 2.285 18.735 1.00 94.06 207 VAL A C 1
ATOM 1542 O O . VAL A 1 207 ? -2.228 1.713 19.533 1.00 94.06 207 VAL A O 1
ATOM 1545 N N . CYS A 1 208 ? -0.155 2.097 18.730 1.00 91.94 208 CYS A N 1
ATOM 1546 C CA . CYS A 1 208 ? 0.550 1.173 19.608 1.00 91.94 208 CYS A CA 1
ATOM 1547 C C . CYS A 1 208 ? 0.852 1.750 20.998 1.00 91.94 208 CYS A C 1
ATOM 1549 O O . CYS A 1 208 ? 1.156 0.961 21.893 1.00 91.94 208 CYS A O 1
ATOM 1551 N N . ASP A 1 209 ? 0.759 3.069 21.197 1.00 93.31 209 ASP A N 1
ATOM 1552 C CA . ASP A 1 209 ? 0.998 3.714 22.492 1.00 93.31 209 ASP A CA 1
ATOM 1553 C C . ASP A 1 209 ? -0.310 3.821 23.296 1.00 93.31 209 ASP A C 1
ATOM 1555 O O . ASP A 1 209 ? -1.152 4.661 22.977 1.00 93.31 209 ASP A O 1
ATOM 1559 N N . PRO A 1 210 ? -0.524 2.993 24.335 1.00 89.38 210 PRO A N 1
ATOM 1560 C CA . PRO A 1 210 ? -1.782 2.968 25.078 1.00 89.38 210 PRO A CA 1
ATOM 1561 C C . PRO A 1 210 ? -2.108 4.275 25.815 1.00 89.38 210 PRO A C 1
ATOM 1563 O O . PRO A 1 210 ? -3.276 4.469 26.147 1.00 89.38 210 PRO A O 1
ATOM 1566 N N . GLU A 1 211 ? -1.121 5.140 26.061 1.00 92.19 211 GLU A N 1
ATOM 1567 C CA . GLU A 1 211 ? -1.308 6.419 26.759 1.00 92.19 211 GLU A CA 1
ATOM 1568 C C . GLU A 1 211 ? -1.674 7.565 25.804 1.00 92.19 211 GLU A C 1
ATOM 1570 O O . GLU A 1 211 ? -2.054 8.649 26.247 1.00 92.19 211 GLU A O 1
ATOM 1575 N N . ASP A 1 212 ? -1.574 7.332 24.495 1.00 93.44 212 ASP A N 1
ATOM 1576 C CA . ASP A 1 212 ? -1.937 8.310 23.479 1.00 93.44 212 ASP A CA 1
ATOM 1577 C C . ASP A 1 212 ? -3.456 8.598 23.521 1.00 93.44 212 ASP A C 1
ATOM 1579 O O . ASP A 1 212 ? -4.273 7.686 23.630 1.00 93.44 212 ASP A O 1
ATOM 1583 N N . ASP A 1 213 ? -3.863 9.860 23.405 1.00 92.00 213 ASP A N 1
ATOM 1584 C CA . ASP A 1 213 ? -5.244 10.344 23.531 1.00 92.00 213 ASP A CA 1
ATOM 1585 C C . ASP A 1 213 ? -6.051 10.290 22.215 1.00 92.00 213 ASP A C 1
ATOM 1587 O O . ASP A 1 213 ? -7.035 11.018 22.035 1.00 92.00 213 ASP A O 1
ATOM 1591 N N . ILE A 1 214 ? -5.655 9.404 21.295 1.00 94.62 214 ILE A N 1
ATOM 1592 C CA . ILE A 1 214 ? -6.243 9.211 19.957 1.00 94.62 214 ILE A CA 1
ATOM 1593 C C . ILE A 1 214 ? -7.770 9.167 20.003 1.00 94.62 214 ILE A C 1
ATOM 1595 O O . ILE A 1 214 ? -8.438 9.822 19.204 1.00 94.62 214 ILE A O 1
ATOM 1599 N N . GLU A 1 215 ? -8.335 8.427 20.955 1.00 93.06 215 GLU A N 1
ATOM 1600 C CA . GLU A 1 215 ? -9.775 8.259 21.139 1.00 93.06 215 GLU A CA 1
ATOM 1601 C C . GLU A 1 215 ? -10.517 9.600 21.289 1.00 93.06 215 GLU A C 1
ATOM 1603 O O . GLU A 1 215 ? -11.618 9.766 20.755 1.00 93.06 215 GLU A O 1
ATOM 1608 N N . GLN A 1 216 ? -9.916 10.571 21.986 1.00 89.06 216 GLN A N 1
ATOM 1609 C CA . GLN A 1 216 ? -10.506 11.897 22.192 1.00 89.06 216 GLN A CA 1
ATOM 1610 C C . GLN A 1 216 ? -10.478 12.709 20.893 1.00 89.06 216 GLN A C 1
ATOM 1612 O O . GLN A 1 216 ? -11.460 13.364 20.537 1.00 89.06 216 GLN A O 1
ATOM 1617 N N . ARG A 1 217 ? -9.372 12.624 20.146 1.00 91.19 217 ARG A N 1
ATOM 1618 C CA . ARG A 1 217 ? -9.172 13.361 18.890 1.00 91.19 217 ARG A CA 1
ATOM 1619 C C . ARG A 1 217 ? -9.989 12.799 17.732 1.00 91.19 217 ARG A C 1
ATOM 1621 O O . ARG A 1 217 ? -10.524 13.573 16.941 1.00 91.19 217 ARG A O 1
ATOM 1628 N N . LEU A 1 218 ? -10.153 11.478 17.666 1.00 91.44 218 LEU A N 1
ATOM 1629 C CA . LEU A 1 218 ? -10.953 10.812 16.638 1.00 91.44 218 LEU A CA 1
ATOM 1630 C C . LEU A 1 218 ? -12.459 11.039 16.801 1.00 91.44 218 LEU A C 1
ATOM 1632 O O . LEU A 1 218 ? -13.196 10.771 15.856 1.00 91.44 218 LEU A O 1
ATOM 1636 N N . ARG A 1 219 ? -12.940 11.561 17.940 1.00 88.69 219 ARG A N 1
ATOM 1637 C CA . ARG A 1 219 ? -14.380 11.749 18.224 1.00 88.69 219 ARG A CA 1
ATOM 1638 C C . ARG A 1 219 ? -15.172 10.458 17.983 1.00 88.69 219 ARG A C 1
ATOM 1640 O O . ARG A 1 219 ? -16.060 10.408 17.138 1.00 88.69 219 ARG A O 1
ATOM 1647 N N . LEU A 1 220 ? -14.768 9.394 18.664 1.00 92.25 220 LEU A N 1
ATOM 1648 C CA . LEU A 1 220 ? -15.349 8.057 18.529 1.00 92.25 220 LEU A CA 1
ATOM 1649 C C . LEU A 1 220 ? -16.847 8.003 18.905 1.00 92.25 220 LEU A C 1
ATOM 1651 O O . LEU A 1 220 ? -17.305 8.848 19.678 1.00 92.25 220 LEU A O 1
ATOM 1655 N N . PRO A 1 221 ? -17.601 6.981 18.442 1.00 96.56 221 PRO A N 1
ATOM 1656 C CA . PRO A 1 221 ? -17.172 5.866 17.585 1.00 96.56 221 PRO A CA 1
ATOM 1657 C C . PRO A 1 221 ? -17.114 6.218 16.088 1.00 96.56 221 PRO A C 1
ATOM 1659 O O . PRO A 1 221 ? -17.639 7.242 15.658 1.00 96.56 221 PRO A O 1
ATOM 1662 N N . VAL A 1 222 ? -16.492 5.343 15.294 1.00 97.81 222 VAL A N 1
ATOM 1663 C CA . VAL A 1 222 ? -16.424 5.430 13.821 1.00 97.81 222 VAL A CA 1
ATOM 1664 C C . VAL A 1 222 ? -17.074 4.214 13.154 1.00 97.81 222 VAL A C 1
ATOM 1666 O O . VAL A 1 222 ? -17.284 3.180 13.797 1.00 97.81 222 VAL A O 1
ATOM 1669 N N . ASP A 1 223 ? -17.421 4.336 11.872 1.00 98.12 223 ASP A N 1
ATOM 1670 C CA . ASP A 1 223 ? -18.111 3.282 11.119 1.00 98.12 223 ASP A CA 1
ATOM 1671 C C . ASP A 1 223 ? -17.150 2.197 10.641 1.00 98.12 223 ASP A C 1
ATOM 1673 O O . ASP A 1 223 ? -17.497 1.013 10.675 1.00 98.12 223 ASP A O 1
ATOM 1677 N N . ALA A 1 224 ? -15.944 2.597 10.230 1.00 98.25 224 ALA A N 1
ATOM 1678 C CA . ALA A 1 224 ? -14.894 1.672 9.842 1.00 98.25 224 ALA A CA 1
ATOM 1679 C C . ALA A 1 224 ? -13.494 2.142 10.255 1.00 98.25 224 ALA A C 1
ATOM 1681 O O . ALA A 1 224 ? -13.229 3.335 10.414 1.00 98.25 224 ALA A O 1
ATOM 1682 N N . VAL A 1 225 ? -12.586 1.179 10.395 1.00 98.38 225 VAL A N 1
ATOM 1683 C CA . VAL A 1 225 ? -11.147 1.400 10.550 1.00 98.38 225 VAL A CA 1
ATOM 1684 C C . VAL A 1 225 ? -10.425 0.548 9.513 1.00 98.38 225 VAL A C 1
ATOM 1686 O O . VAL A 1 225 ? -10.729 -0.636 9.354 1.00 98.38 225 VAL A O 1
ATOM 1689 N N . LEU A 1 226 ? -9.474 1.146 8.806 1.00 97.81 226 LEU A N 1
ATOM 1690 C CA . LEU A 1 226 ? -8.646 0.506 7.794 1.00 97.81 226 LEU A CA 1
ATOM 1691 C C . LEU A 1 226 ? -7.214 0.421 8.326 1.00 97.81 226 LEU A C 1
ATOM 1693 O O . LEU A 1 226 ? -6.656 1.420 8.762 1.00 97.81 226 LEU A O 1
ATOM 1697 N N . GLY A 1 227 ? -6.631 -0.773 8.312 1.00 94.69 227 GLY A N 1
ATOM 1698 C CA . GLY A 1 227 ? -5.228 -1.024 8.638 1.00 94.69 227 GLY A CA 1
ATOM 1699 C C . GLY A 1 227 ? -4.526 -1.632 7.432 1.00 94.69 227 GLY A C 1
ATOM 1700 O O . GLY A 1 227 ? -4.404 -2.856 7.338 1.00 94.69 227 GLY A O 1
ATOM 1701 N N . VAL A 1 228 ? -4.101 -0.784 6.495 1.00 91.69 228 VAL A N 1
ATOM 1702 C CA . VAL A 1 228 ? -3.467 -1.190 5.232 1.00 91.69 228 VAL A CA 1
ATOM 1703 C C . VAL A 1 228 ? -1.951 -1.141 5.368 1.00 91.69 228 VAL A C 1
ATOM 1705 O O . VAL A 1 228 ? -1.393 -0.106 5.702 1.00 91.69 228 VAL A O 1
ATOM 1708 N N . ALA A 1 229 ? -1.275 -2.268 5.128 1.00 87.75 229 ALA A N 1
ATOM 1709 C CA . ALA A 1 229 ? 0.176 -2.423 5.287 1.00 87.75 229 ALA A CA 1
ATOM 1710 C C . ALA A 1 229 ? 0.710 -1.955 6.663 1.00 87.75 229 ALA A C 1
ATOM 1712 O O . ALA A 1 229 ? 1.898 -1.684 6.824 1.00 87.75 229 ALA A O 1
ATOM 1713 N N . PHE A 1 230 ? -0.169 -1.911 7.669 1.00 88.94 230 PHE A N 1
ATOM 1714 C CA . PHE A 1 230 ? 0.112 -1.388 9.003 1.00 88.94 230 PHE A CA 1
ATOM 1715 C C . PHE A 1 230 ? 0.627 -2.479 9.950 1.00 88.94 230 PHE A C 1
ATOM 1717 O O . PHE A 1 230 ? 1.668 -2.328 10.579 1.00 88.94 230 PHE A O 1
ATOM 1724 N N . LEU A 1 231 ? -0.059 -3.624 10.036 1.00 89.88 231 LEU A N 1
ATOM 1725 C CA . LEU A 1 231 ? 0.315 -4.669 11.002 1.00 89.88 231 LEU A CA 1
ATOM 1726 C C . LEU A 1 231 ? 1.633 -5.374 10.658 1.00 89.88 231 LEU A C 1
ATOM 1728 O O . LEU A 1 231 ? 2.307 -5.861 11.558 1.00 89.88 231 LEU A O 1
ATOM 1732 N N . GLN A 1 232 ? 2.010 -5.407 9.377 1.00 83.50 232 GLN A N 1
ATOM 1733 C CA . GLN A 1 232 ? 3.198 -6.115 8.883 1.00 83.50 232 GLN A CA 1
ATOM 1734 C C . GLN A 1 232 ? 4.528 -5.525 9.380 1.00 83.50 232 GLN A C 1
ATOM 1736 O O . GLN A 1 232 ? 5.559 -6.171 9.248 1.00 83.50 232 GLN A O 1
ATOM 1741 N N . VAL A 1 233 ? 4.521 -4.309 9.942 1.00 78.88 233 VAL A N 1
ATOM 1742 C CA . VAL A 1 233 ? 5.722 -3.679 10.526 1.00 78.88 233 VAL A CA 1
ATOM 1743 C C . VAL A 1 233 ? 5.778 -3.815 12.052 1.00 78.88 233 VAL A C 1
ATOM 1745 O O . VAL A 1 233 ? 6.681 -3.277 12.692 1.00 78.88 233 VAL A O 1
ATOM 1748 N N . LEU A 1 234 ? 4.801 -4.504 12.651 1.00 85.19 234 LEU A N 1
ATOM 1749 C CA . LEU A 1 234 ? 4.665 -4.671 14.093 1.00 85.19 234 LEU A CA 1
ATOM 1750 C C . LEU A 1 234 ? 4.971 -6.110 14.510 1.00 85.19 234 LEU A C 1
ATOM 1752 O O . LEU A 1 234 ? 4.562 -7.073 13.866 1.00 85.19 234 LEU A O 1
ATOM 1756 N N . GLY A 1 235 ? 5.606 -6.265 15.673 1.00 84.81 235 GLY A N 1
ATOM 1757 C CA . GLY A 1 235 ? 5.695 -7.572 16.321 1.00 84.81 235 GLY A CA 1
ATOM 1758 C C . GLY A 1 235 ? 4.310 -8.085 16.763 1.00 84.81 235 GLY A C 1
ATOM 1759 O O . GLY A 1 235 ? 3.423 -7.272 17.045 1.00 84.81 235 GLY A O 1
ATOM 1760 N N . PRO A 1 236 ? 4.113 -9.411 16.926 1.00 88.12 236 PRO A N 1
ATOM 1761 C CA . PRO A 1 236 ? 2.795 -10.009 17.180 1.00 88.12 236 PRO A CA 1
ATOM 1762 C C . PRO A 1 236 ? 2.031 -9.409 18.370 1.00 88.12 236 PRO A C 1
ATOM 1764 O O . PRO A 1 236 ? 0.824 -9.185 18.290 1.00 88.12 236 PRO A O 1
ATOM 1767 N N . SER A 1 237 ? 2.729 -9.108 19.470 1.00 91.62 237 SER A N 1
ATOM 1768 C CA . SER A 1 237 ? 2.115 -8.523 20.669 1.00 91.62 237 SER A CA 1
ATOM 1769 C C . SER A 1 237 ? 1.581 -7.110 20.425 1.00 91.62 237 SER A C 1
ATOM 1771 O O . SER A 1 237 ? 0.478 -6.790 20.872 1.00 91.62 237 SER A O 1
ATOM 1773 N N . LEU A 1 238 ? 2.340 -6.283 19.696 1.00 91.81 238 LEU A N 1
ATOM 1774 C CA . LEU A 1 238 ? 1.932 -4.924 19.334 1.00 91.81 238 LEU A CA 1
ATOM 1775 C C . LEU A 1 238 ? 0.812 -4.954 18.296 1.00 91.81 238 LEU A C 1
ATOM 1777 O O . LEU A 1 238 ? -0.183 -4.263 18.478 1.00 91.81 238 LEU A O 1
ATOM 1781 N N . ALA A 1 239 ? 0.902 -5.823 17.285 1.00 93.00 239 ALA A N 1
ATOM 1782 C CA . ALA A 1 239 ? -0.166 -6.018 16.307 1.00 93.00 239 ALA A CA 1
ATOM 1783 C C . ALA A 1 239 ? -1.490 -6.412 16.989 1.00 93.00 239 ALA A C 1
ATOM 1785 O O . ALA A 1 239 ? -2.529 -5.803 16.739 1.00 93.00 239 ALA A O 1
ATOM 1786 N N . ALA A 1 240 ? -1.460 -7.366 17.927 1.00 95.38 240 ALA A N 1
ATOM 1787 C CA . ALA A 1 240 ? -2.644 -7.769 18.687 1.00 95.38 240 ALA A CA 1
ATOM 1788 C C . ALA A 1 240 ? -3.190 -6.645 19.587 1.00 95.38 240 ALA A C 1
ATOM 1790 O O . ALA A 1 240 ? -4.405 -6.513 19.763 1.00 95.38 240 ALA A O 1
ATOM 1791 N N . ALA A 1 241 ? -2.318 -5.834 20.193 1.00 95.88 241 ALA A N 1
ATOM 1792 C CA . ALA A 1 241 ? -2.732 -4.662 20.963 1.00 95.88 241 ALA A CA 1
ATOM 1793 C C . ALA A 1 241 ? -3.395 -3.601 20.070 1.00 95.88 241 ALA A C 1
ATOM 1795 O O . ALA A 1 241 ? -4.489 -3.140 20.400 1.00 95.88 241 ALA A O 1
ATOM 1796 N N . ALA A 1 242 ? -2.793 -3.297 18.919 1.00 96.38 242 ALA A N 1
ATOM 1797 C CA . ALA A 1 242 ? -3.305 -2.335 17.955 1.00 96.38 242 ALA A CA 1
ATOM 1798 C C . ALA A 1 242 ? -4.662 -2.769 17.385 1.00 96.38 242 ALA A C 1
ATOM 1800 O O . ALA A 1 242 ? -5.605 -1.985 17.408 1.00 96.38 242 ALA A O 1
ATOM 1801 N N . VAL A 1 243 ? -4.820 -4.037 16.980 1.00 97.44 243 VAL A N 1
ATOM 1802 C CA . VAL A 1 243 ? -6.115 -4.578 16.523 1.00 97.44 243 VAL A CA 1
ATOM 1803 C C . VAL A 1 243 ? -7.183 -4.433 17.602 1.00 97.44 243 VAL A C 1
ATOM 1805 O O . VAL A 1 243 ? -8.267 -3.924 17.328 1.00 97.44 243 VAL A O 1
ATOM 1808 N N . ARG A 1 244 ? -6.883 -4.805 18.854 1.00 97.25 244 ARG A N 1
ATOM 1809 C CA . ARG A 1 244 ? -7.834 -4.628 19.965 1.00 97.25 244 ARG A CA 1
ATOM 1810 C C . ARG A 1 244 ? -8.213 -3.169 20.177 1.00 97.25 244 ARG A C 1
ATOM 1812 O O . ARG A 1 244 ? -9.356 -2.902 20.531 1.00 97.25 244 ARG A O 1
ATOM 1819 N N . ARG A 1 245 ? -7.277 -2.238 19.994 1.00 96.81 245 ARG A N 1
ATOM 1820 C CA . ARG A 1 245 ? -7.550 -0.804 20.104 1.00 96.81 245 ARG A CA 1
ATOM 1821 C C . ARG A 1 245 ? -8.436 -0.310 18.963 1.00 96.81 245 ARG A C 1
ATOM 1823 O O . ARG A 1 245 ? -9.471 0.275 19.249 1.00 96.81 245 ARG A O 1
ATOM 1830 N N . MET A 1 246 ? -8.104 -0.646 17.717 1.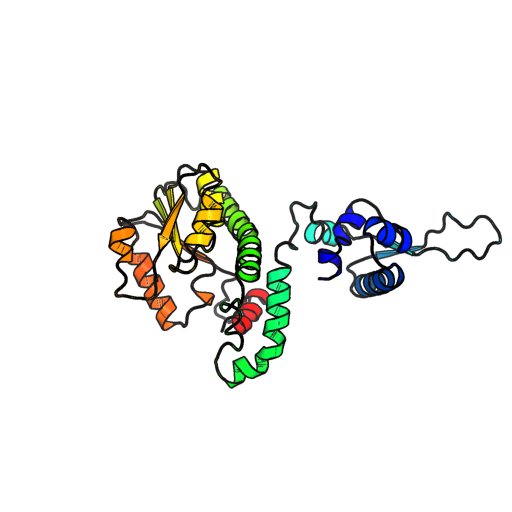00 97.44 246 MET A N 1
ATOM 1831 C CA . MET A 1 246 ? -8.906 -0.302 16.538 1.00 97.44 246 MET A CA 1
ATOM 1832 C C . MET A 1 246 ? -10.341 -0.838 16.637 1.00 97.44 246 MET A C 1
ATOM 1834 O O . MET A 1 246 ? -11.286 -0.121 16.330 1.00 97.44 246 MET A O 1
ATOM 1838 N N . VAL A 1 247 ? -10.534 -2.059 17.148 1.00 97.50 247 VAL A N 1
ATOM 1839 C CA . VAL A 1 247 ? -11.880 -2.616 17.383 1.00 97.50 247 VAL A CA 1
ATOM 1840 C C . VAL A 1 247 ? -12.684 -1.783 18.388 1.00 97.50 247 VAL A C 1
ATOM 1842 O O . VAL A 1 247 ? -13.887 -1.626 18.210 1.00 97.50 247 VAL A O 1
ATOM 1845 N N . ARG A 1 248 ? -12.052 -1.209 19.424 1.00 96.38 248 ARG A N 1
ATOM 1846 C CA . ARG A 1 248 ? -12.747 -0.342 20.399 1.00 96.38 248 ARG A CA 1
ATOM 1847 C C . ARG A 1 248 ? -13.200 0.993 19.810 1.00 96.38 248 ARG A C 1
ATOM 1849 O O . ARG A 1 248 ? -14.050 1.645 20.407 1.00 96.38 248 ARG A O 1
ATOM 1856 N N . TRP A 1 249 ? -12.631 1.413 18.684 1.00 97.44 249 TRP A N 1
ATOM 1857 C CA . TRP A 1 249 ? -13.018 2.648 18.002 1.00 97.44 249 TRP A CA 1
ATOM 1858 C C . TRP A 1 249 ? -14.310 2.496 17.204 1.00 97.44 249 TRP A C 1
ATOM 1860 O O . TRP A 1 249 ? -14.986 3.486 16.925 1.00 97.44 249 TRP A O 1
ATOM 1870 N N . LEU A 1 250 ? -14.664 1.263 16.849 1.00 98.25 250 LEU A N 1
ATOM 1871 C CA . LEU A 1 250 ? -15.821 0.974 16.023 1.00 98.25 250 LEU A CA 1
ATOM 1872 C C . LEU A 1 250 ? -17.125 1.109 16.803 1.00 98.25 250 LEU A C 1
ATOM 1874 O O . LEU A 1 250 ? -17.244 0.700 17.961 1.00 98.25 250 LEU A O 1
ATOM 1878 N N . ARG A 1 251 ? -18.152 1.614 16.121 1.00 97.50 251 ARG A N 1
ATOM 1879 C CA . ARG A 1 251 ? -19.538 1.442 16.565 1.00 97.50 251 ARG A CA 1
ATOM 1880 C C . ARG A 1 251 ? -19.919 -0.042 16.557 1.00 97.50 251 ARG A C 1
ATOM 1882 O O . ARG A 1 251 ? -19.280 -0.870 15.906 1.00 97.50 251 ARG A O 1
ATOM 1889 N N . SER A 1 252 ? -21.027 -0.381 17.216 1.00 96.00 252 SER A N 1
ATOM 1890 C CA . SER A 1 252 ? -21.614 -1.718 17.075 1.00 96.00 252 SER A CA 1
ATOM 1891 C C . SER A 1 252 ? -21.950 -2.000 15.605 1.00 96.00 252 SER A C 1
ATOM 1893 O O . SER A 1 252 ? -22.585 -1.176 14.950 1.00 96.00 252 SER A O 1
ATOM 1895 N N . GLY A 1 253 ? -21.486 -3.140 15.086 1.00 94.56 253 GLY A N 1
ATOM 1896 C CA . GLY A 1 253 ? -21.619 -3.496 13.669 1.00 94.56 253 GLY A CA 1
ATOM 1897 C C . GLY A 1 253 ? -20.655 -2.766 12.724 1.00 94.56 253 GLY A C 1
ATOM 1898 O O . GLY A 1 253 ? -20.816 -2.880 11.514 1.00 94.56 253 GLY A O 1
ATOM 1899 N N . GLY A 1 254 ? -19.680 -2.014 13.249 1.00 96.81 254 GLY A N 1
ATOM 1900 C CA . GLY A 1 254 ? -18.645 -1.362 12.447 1.00 96.81 254 GLY A CA 1
ATOM 1901 C C . GLY A 1 254 ? -17.663 -2.343 11.799 1.00 96.81 254 GLY A C 1
ATOM 1902 O O . GLY A 1 254 ? -17.561 -3.508 12.192 1.00 96.81 254 GLY A O 1
ATOM 1903 N N . LEU A 1 255 ? -16.924 -1.851 10.806 1.00 97.62 255 LEU A N 1
ATOM 1904 C CA . LEU A 1 255 ? -16.031 -2.644 9.963 1.00 97.62 255 LEU A CA 1
ATOM 1905 C C . LEU A 1 255 ? -14.554 -2.410 10.314 1.00 97.62 255 LEU A C 1
ATOM 1907 O O . LEU A 1 255 ? -14.068 -1.287 10.263 1.00 97.62 255 LEU A O 1
ATOM 1911 N N . LEU A 1 256 ? -13.804 -3.478 10.590 1.00 97.62 256 LEU A N 1
ATOM 1912 C CA . LEU A 1 256 ? -12.338 -3.440 10.587 1.00 97.62 256 LEU A CA 1
ATOM 1913 C C . LEU A 1 256 ? -11.826 -4.129 9.325 1.00 97.62 256 LEU A C 1
ATOM 1915 O O . LEU A 1 256 ? -12.031 -5.332 9.158 1.00 97.62 256 LEU A O 1
ATOM 1919 N N . LEU A 1 257 ? -11.130 -3.387 8.468 1.00 95.94 257 LEU A N 1
ATOM 1920 C CA . LEU A 1 257 ? -10.451 -3.933 7.298 1.00 95.94 257 LEU A CA 1
ATOM 1921 C C . LEU A 1 257 ? -8.949 -3.969 7.553 1.00 95.94 257 LEU A C 1
ATOM 1923 O O . LEU A 1 257 ? -8.336 -2.947 7.844 1.00 95.94 257 LEU A O 1
ATOM 1927 N N . ILE A 1 258 ? -8.345 -5.145 7.409 1.00 93.94 258 ILE A N 1
ATOM 1928 C CA . ILE A 1 258 ? -6.898 -5.339 7.523 1.00 93.94 258 ILE A CA 1
ATOM 1929 C C . ILE A 1 258 ? -6.405 -5.959 6.223 1.00 93.94 258 ILE A C 1
ATOM 1931 O O . ILE A 1 258 ? -6.919 -6.988 5.790 1.00 93.94 258 ILE A O 1
ATOM 1935 N N . THR A 1 259 ? -5.399 -5.343 5.613 1.00 89.38 259 THR A N 1
ATOM 1936 C CA . THR A 1 259 ? -4.723 -5.887 4.431 1.00 89.38 259 THR A CA 1
ATOM 1937 C C . THR A 1 259 ? -3.283 -5.375 4.365 1.00 89.38 259 THR A C 1
ATOM 1939 O O . THR A 1 259 ? -2.871 -4.549 5.176 1.00 89.38 259 THR A O 1
ATOM 1942 N N . GLY A 1 260 ? -2.491 -5.869 3.424 1.00 83.81 260 GLY A N 1
ATOM 1943 C CA . GLY A 1 260 ? -1.097 -5.485 3.221 1.00 83.81 260 GLY A CA 1
ATOM 1944 C C . GLY A 1 260 ? -0.576 -6.062 1.912 1.00 83.81 260 GLY A C 1
ATOM 1945 O O . GLY A 1 260 ? -1.358 -6.339 1.005 1.00 83.81 260 GLY A O 1
ATOM 1946 N N . ILE A 1 261 ? 0.733 -6.298 1.826 1.00 75.56 261 ILE A N 1
ATOM 1947 C CA . ILE A 1 261 ? 1.358 -6.905 0.631 1.00 75.56 261 ILE A CA 1
ATOM 1948 C C . ILE A 1 261 ? 0.847 -8.339 0.378 1.00 75.56 261 ILE A C 1
ATOM 1950 O O . ILE A 1 261 ? 0.913 -8.851 -0.738 1.00 75.56 261 ILE A O 1
ATOM 1954 N N . GLY A 1 262 ? 0.275 -8.969 1.402 1.00 81.19 262 GLY A N 1
ATOM 1955 C CA . GLY A 1 262 ? -0.520 -10.184 1.299 1.00 81.19 262 GLY A CA 1
ATOM 1956 C C . GLY A 1 262 ? -0.819 -10.760 2.680 1.00 81.19 262 GLY A C 1
ATOM 1957 O O . GLY A 1 262 ? -0.192 -10.381 3.668 1.00 81.19 262 GLY A O 1
ATOM 1958 N N . ILE A 1 263 ? -1.778 -11.682 2.746 1.00 87.12 263 ILE A N 1
ATOM 1959 C CA . ILE A 1 263 ? -2.021 -12.506 3.933 1.00 87.12 263 ILE A CA 1
ATOM 1960 C C . ILE A 1 263 ? -1.472 -13.890 3.617 1.00 87.12 263 ILE A C 1
ATOM 1962 O O . ILE A 1 263 ? -1.860 -14.495 2.619 1.00 87.12 263 ILE A O 1
ATOM 1966 N N . ILE A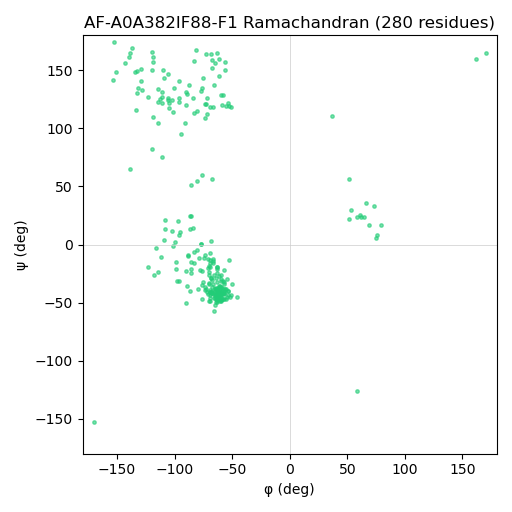 1 264 ? -0.535 -14.353 4.439 1.00 89.25 264 ILE A N 1
ATOM 1967 C CA . ILE A 1 264 ? 0.054 -15.677 4.278 1.00 89.25 264 ILE A CA 1
ATOM 1968 C C . ILE A 1 264 ? -0.945 -16.709 4.801 1.00 89.25 264 ILE A C 1
ATOM 1970 O O . ILE A 1 264 ? -1.477 -16.569 5.905 1.00 89.25 264 ILE A O 1
ATOM 1974 N N . ASP A 1 265 ? -1.174 -17.750 4.012 1.00 90.12 265 ASP A N 1
ATOM 1975 C CA . ASP A 1 265 ? -1.981 -18.903 4.372 1.00 90.12 265 ASP A CA 1
ATOM 1976 C C . ASP A 1 265 ? -1.457 -19.560 5.654 1.00 90.12 265 ASP A C 1
ATOM 1978 O O . ASP A 1 265 ? -0.281 -19.465 6.015 1.00 90.12 265 ASP A O 1
ATOM 1982 N N . ASN A 1 266 ? -2.331 -20.299 6.339 1.00 92.44 266 ASN A N 1
ATOM 1983 C CA . ASN A 1 266 ? -2.002 -20.954 7.610 1.00 92.44 266 ASN A CA 1
ATOM 1984 C C . ASN A 1 266 ? -0.802 -21.916 7.514 1.00 92.44 266 ASN A C 1
ATOM 1986 O O . ASN A 1 266 ? -0.163 -22.202 8.527 1.00 92.44 266 ASN A O 1
ATOM 1990 N N . ASP A 1 267 ? -0.484 -22.409 6.314 1.00 91.81 267 ASP A N 1
ATOM 1991 C CA . ASP A 1 267 ? 0.670 -23.274 6.060 1.00 91.81 267 ASP A CA 1
ATOM 1992 C C . ASP A 1 267 ? 2.003 -22.514 5.919 1.00 91.81 267 ASP A C 1
ATOM 1994 O O . ASP A 1 267 ? 3.059 -23.142 5.827 1.00 91.81 267 ASP A O 1
ATOM 1998 N N . ARG A 1 268 ? 1.945 -21.177 5.936 1.00 87.19 268 ARG A N 1
ATOM 1999 C CA . ARG A 1 268 ? 3.053 -20.219 5.866 1.00 87.19 268 ARG A CA 1
ATOM 2000 C C . ARG A 1 268 ? 3.891 -20.265 4.589 1.00 87.19 268 ARG A C 1
ATOM 2002 O O . ARG A 1 268 ? 5.056 -19.872 4.609 1.00 87.19 268 ARG A O 1
ATOM 2009 N N . ARG A 1 269 ? 3.336 -20.764 3.483 1.00 86.94 269 ARG A N 1
ATOM 2010 C CA . ARG A 1 269 ? 4.084 -20.933 2.220 1.00 86.94 269 ARG A CA 1
ATOM 2011 C C . ARG A 1 269 ? 3.453 -20.220 1.037 1.00 86.94 269 ARG A C 1
ATOM 2013 O O . ARG A 1 269 ? 4.138 -19.977 0.044 1.00 86.94 269 ARG A O 1
ATOM 2020 N N . SER A 1 270 ? 2.177 -19.884 1.152 1.00 84.38 270 SER A N 1
ATOM 2021 C CA . SER A 1 270 ? 1.395 -19.293 0.077 1.00 84.38 270 SER A CA 1
ATOM 2022 C C . SER A 1 270 ? 0.676 -18.032 0.560 1.00 84.38 270 SER A C 1
ATOM 2024 O O . SER A 1 270 ? 0.379 -17.928 1.745 1.00 84.38 270 SER A O 1
ATOM 2026 N N . PRO A 1 271 ? 0.406 -17.064 -0.324 1.00 87.00 271 PRO A N 1
ATOM 2027 C CA . PRO A 1 271 ? 1.026 -16.896 -1.637 1.00 87.00 271 PRO A CA 1
ATOM 2028 C C . PRO A 1 271 ? 2.542 -16.662 -1.519 1.00 87.00 271 PRO A C 1
ATOM 2030 O O . PRO A 1 271 ? 3.002 -15.987 -0.599 1.00 87.00 271 PRO A O 1
ATOM 2033 N N . ALA A 1 272 ? 3.330 -17.180 -2.467 1.00 81.88 272 ALA A N 1
ATOM 2034 C CA . ALA A 1 272 ? 4.795 -17.103 -2.406 1.00 81.88 272 ALA A CA 1
ATOM 2035 C C . ALA A 1 272 ? 5.318 -15.659 -2.289 1.00 81.88 272 ALA A C 1
ATOM 2037 O O . ALA A 1 272 ? 6.253 -15.400 -1.539 1.00 81.88 272 ALA A O 1
ATOM 2038 N N . ALA A 1 273 ? 4.683 -14.705 -2.978 1.00 77.81 273 ALA A N 1
ATOM 2039 C CA . ALA A 1 273 ? 5.039 -13.289 -2.886 1.00 77.81 273 ALA A CA 1
ATOM 2040 C C . ALA A 1 273 ? 4.859 -12.728 -1.462 1.00 77.81 273 ALA A C 1
ATOM 2042 O O . ALA A 1 273 ? 5.728 -12.006 -0.979 1.00 77.81 273 ALA A O 1
ATOM 2043 N N . ALA A 1 274 ? 3.781 -13.111 -0.768 1.00 82.38 274 ALA A N 1
ATOM 2044 C CA . ALA A 1 274 ? 3.535 -12.707 0.615 1.00 82.38 274 ALA A CA 1
ATOM 2045 C C . ALA A 1 274 ? 4.555 -13.342 1.572 1.00 82.38 274 ALA A C 1
ATOM 2047 O O . ALA A 1 274 ? 5.090 -12.658 2.439 1.00 82.38 274 ALA A O 1
ATOM 2048 N N . ALA A 1 275 ? 4.892 -14.619 1.367 1.00 83.81 275 ALA A N 1
ATOM 2049 C CA . ALA A 1 275 ? 5.915 -15.307 2.155 1.00 83.81 275 ALA A CA 1
ATOM 2050 C C . ALA A 1 275 ? 7.320 -14.702 1.960 1.00 83.81 275 ALA A C 1
ATOM 2052 O O . ALA A 1 275 ? 8.080 -14.572 2.915 1.00 83.81 275 ALA A O 1
ATOM 2053 N N . VAL A 1 276 ? 7.672 -14.292 0.737 1.00 80.50 276 VAL A N 1
ATOM 2054 C CA . VAL A 1 276 ? 8.934 -13.580 0.470 1.00 80.50 276 VAL A CA 1
ATOM 2055 C C . VAL A 1 276 ? 8.928 -12.193 1.114 1.00 80.50 276 VAL A C 1
ATOM 2057 O O . VAL A 1 276 ? 9.936 -11.789 1.691 1.00 80.50 276 VAL A O 1
ATOM 2060 N N . ALA A 1 277 ? 7.808 -11.471 1.040 1.00 77.06 277 ALA A N 1
ATOM 2061 C CA . ALA A 1 277 ? 7.671 -10.162 1.668 1.00 77.06 277 ALA A CA 1
ATOM 2062 C C . ALA A 1 277 ? 7.822 -10.240 3.198 1.00 77.06 277 ALA A C 1
ATOM 2064 O O . ALA A 1 277 ? 8.526 -9.413 3.768 1.00 77.06 277 ALA A O 1
ATOM 2065 N N . ASP A 1 278 ? 7.244 -11.253 3.848 1.00 79.56 278 ASP A N 1
ATOM 2066 C CA . ASP A 1 278 ? 7.343 -11.491 5.300 1.00 79.56 278 ASP A CA 1
ATOM 2067 C C . ASP A 1 278 ? 8.794 -11.506 5.793 1.00 79.56 278 ASP A C 1
ATOM 2069 O O . ASP A 1 278 ? 9.160 -10.813 6.739 1.00 79.56 278 ASP A O 1
ATOM 2073 N N . VAL A 1 279 ? 9.662 -12.202 5.058 1.00 76.94 279 VAL A N 1
ATOM 2074 C CA . VAL A 1 279 ? 11.099 -12.296 5.348 1.00 76.94 279 VAL A CA 1
ATOM 2075 C C . VAL A 1 279 ? 11.809 -10.935 5.263 1.00 76.94 279 VAL A C 1
ATOM 2077 O O . VAL A 1 279 ? 12.861 -10.747 5.873 1.00 76.94 279 VAL A O 1
ATOM 2080 N N . LEU A 1 280 ? 11.264 -9.984 4.503 1.00 70.75 280 LEU A N 1
ATOM 2081 C CA . LEU A 1 280 ? 11.839 -8.649 4.320 1.00 70.75 280 LEU A CA 1
ATOM 2082 C C . LEU A 1 280 ? 11.338 -7.633 5.359 1.00 70.75 280 LEU A C 1
ATOM 2084 O O . LEU A 1 280 ? 12.035 -6.642 5.588 1.00 70.75 280 LEU A O 1
ATOM 2088 N N . PHE A 1 281 ? 10.172 -7.864 5.975 1.00 66.00 281 PHE A N 1
ATOM 2089 C CA . PHE A 1 281 ? 9.606 -7.001 7.024 1.00 66.00 281 PHE A CA 1
ATOM 2090 C C . PHE A 1 281 ? 9.845 -7.510 8.456 1.00 66.00 281 PHE A C 1
ATOM 2092 O O . PHE A 1 281 ? 9.777 -6.699 9.382 1.00 66.00 281 PHE A O 1
ATOM 2099 N N . GLY A 1 282 ? 10.114 -8.810 8.631 1.00 57.88 282 GLY A N 1
ATOM 2100 C CA . GLY A 1 282 ? 10.342 -9.464 9.928 1.00 57.88 282 GLY A CA 1
ATOM 2101 C C . GLY A 1 282 ? 11.713 -9.265 10.573 1.00 57.88 282 GLY A C 1
ATOM 2102 O O . GLY A 1 282 ? 12.635 -8.673 9.961 1.00 57.88 282 GLY A O 1
#

Foldseek 3Di:
DVCLVLLVLQVQLVHWDFLVRSCVVSVHDSVVSVVVLVVCVVVVQKDWDFPPPPDDPDDPPPRTTTIHGDPVSSQARHPPHPNHPCLCVVVVVVLVVQVVCLVVCVVVVHRPPPVVPCDVDPVVLLVVLVSVLVVLLVVLLVCVVVCVCPPFAEEEEEQCQLCSSVLNNQVRDNHQYEYEEAPVRQVNSCVSPVVPPGNYYYDYDDLLDPPTPVLVVSVAAGQEYEAEQNLLLDDPVSSVSSVVSRVVNHDVVHYYHYYYQHDAPPVLPPPVSVSSVSSSND

Solvent-accessible surface area (backbone atoms only — not comparable to full-atom values): 15565 Å² total; per-residue (Å²): 106,71,52,56,79,60,42,47,37,40,50,25,58,77,43,66,38,36,50,61,59,46,17,64,75,64,74,50,62,38,73,63,48,43,51,50,54,52,54,39,33,75,70,72,55,29,46,78,45,69,52,69,88,84,61,76,78,97,57,94,66,76,62,53,56,30,38,33,44,46,72,67,46,24,38,32,48,6,81,88,31,97,58,41,61,58,72,51,50,63,59,52,51,47,49,57,61,51,56,78,39,41,72,58,17,67,76,65,77,42,64,78,48,70,67,78,78,50,60,90,48,71,65,62,47,52,52,54,44,58,50,52,26,57,59,31,23,55,50,18,46,47,41,58,75,68,51,76,56,68,95,39,53,38,34,36,30,42,53,37,63,43,28,27,29,44,50,36,34,22,71,76,44,90,29,36,25,34,28,32,20,45,70,95,41,38,67,60,16,43,62,64,42,70,84,47,101,48,57,63,47,75,44,61,44,51,77,74,44,88,86,54,63,47,65,71,76,68,57,62,63,30,38,29,38,35,31,56,59,39,54,67,76,43,58,72,71,50,32,55,50,28,52,56,49,55,59,70,39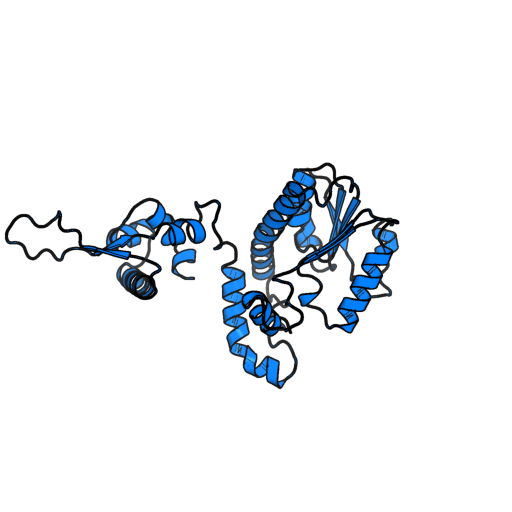,36,38,92,92,39,46,79,46,75,51,48,94,52,76,58,42,97,85,63,57,38,50,56,70,25,41,56,48,47,70,73,54,88

Sequence (282 aa):
MAGLQLDVFAHLSRRPSTASELAAALGVDERRLSQLLRALSAVDLLHISLDEETAPGDSHRACEAVYHAGEEVTALLSTDSSRFIGQDHALAHRFMRASTRLATAIRTGKAQGADLAGHTNEHERAHFQQELFGGAQALGHELVRRGWLDGCHRVVDAGGGTGGLALAVSSATETEMIVLERASVVGLAQQAIDDHRVPVSVTHGDVCDPEDDIEQRLRLPVDAVLGVAFLQVLGPSLAAAAVRRMVRWLRSGGLLLITGIGIIDNDRRSPAAAAVADVLFG

pLDDT: mean 83.35, std 14.68, range [38.06, 98.38]

Mean predicted aligned error: 9.85 Å

Secondary structure (DSSP, 8-state):
-HHHHTTHHHHHHH--EEHHHHHHHHTS-HHHHHHHHHHHHHTTSSEEEE--TT--SS--PPPPEEEE--HHHHHHH-TT-TT--GGGHHHHHHHHHHHTTHHHHHHHTS-S-GGGT--SSHHHHHHHHHHHHHHHHHHHHHHHHTTTTTT--EEEEET-TT-HHHHHHHHHSS-EEEEEE-HHHHHHHHHHHHTS-SSEEEEE--TT-TT--HHHHTTS-EEEEEEES-GGGS-HHHHHHHHHHHHHHEEEEEEEEEESS----TTS--SHHHHHHHHHH-

Organism: NCBI:txid408172

Radius of gyration: 23.47 Å; Cα contacts (8 Å, |Δi|>4): 421; chains: 1; bounding box: 49×44×81 Å